Protein AF-A0A8H7YIM1-F1 (afdb_monomer)

Secondary structure (DSSP, 8-state):
-HHHHHHHHHHHHHTT-GGGGTT---EEEEEE-SSEEEEEEEEEEEETTEEEEEEEEEEEEESSSGGGTTTTHHHHHHHHIIIIIHHHHHHHHHHHHHT--TT---------------PPPP----PPPP--------------TT-TTTHHHHHHHHHHHHHHHHHHT-----------

Radius of gyration: 28.8 Å; Cα contacts (8 Å, |Δi|>4): 133; chains: 1; bounding box: 66×47×99 Å

pLDDT: mean 74.78, std 24.74, range [30.48, 98.44]

Sequence (180 aa):
MTLAVRGVFEFFKLAKREQEMHQGILGFSITHDHRTVRIYGHYPIINGDKTTYHRHPIQSFDFTALEGRDRWTSYKFVISVYDDWAPSHFERLCSVIDDFPKDINFGVSPQSEVQSEPQLQPKIYGPSPTETTSLSREIGGVNLQGSSFTSLLEEESQQAAANSRNVASEAIPRDKSGPQ

Structure (mmCIF, N/CA/C/O backbone):
data_AF-A0A8H7YIM1-F1
#
_entry.id   AF-A0A8H7YIM1-F1
#
loop_
_atom_site.group_PDB
_atom_site.id
_atom_site.type_symbol
_atom_site.label_atom_id
_atom_site.label_alt_id
_atom_site.label_comp_id
_atom_site.label_asym_id
_atom_site.label_entity_id
_atom_site.label_seq_id
_atom_site.pdbx_PDB_ins_code
_atom_site.Cartn_x
_atom_site.Cartn_y
_atom_site.Cartn_z
_atom_site.occupancy
_atom_site.B_iso_or_equiv
_atom_site.auth_seq_id
_atom_site.auth_comp_id
_atom_site.auth_asym_id
_atom_site.auth_atom_id
_atom_site.pdbx_PDB_model_num
ATOM 1 N N . MET A 1 1 ? 3.696 -7.543 1.737 1.00 88.12 1 MET A N 1
ATOM 2 C CA . MET A 1 1 ? 2.709 -6.475 2.014 1.00 88.12 1 MET A CA 1
ATOM 3 C C . MET A 1 1 ? 1.531 -6.931 2.861 1.00 88.12 1 MET A C 1
ATOM 5 O O . MET A 1 1 ? 1.146 -6.172 3.734 1.00 88.12 1 MET A O 1
ATOM 9 N N . THR A 1 2 ? 0.999 -8.149 2.697 1.00 92.44 2 THR A N 1
ATOM 10 C CA . THR A 1 2 ? -0.181 -8.627 3.449 1.00 92.44 2 THR A CA 1
ATOM 11 C C . THR A 1 2 ? -0.116 -8.432 4.968 1.00 92.44 2 THR A C 1
ATOM 13 O O . THR A 1 2 ? -1.087 -7.957 5.538 1.00 92.44 2 THR A O 1
ATOM 16 N N . LEU A 1 3 ? 1.010 -8.735 5.628 1.00 95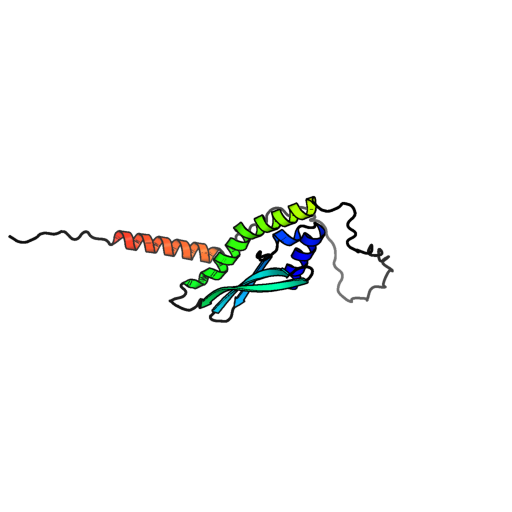.19 3 LEU A N 1
ATOM 17 C CA . LEU A 1 3 ? 1.137 -8.543 7.083 1.00 95.19 3 LEU A CA 1
ATOM 18 C C . LEU A 1 3 ? 1.047 -7.069 7.503 1.00 95.19 3 LEU A C 1
ATOM 20 O O . LEU A 1 3 ? 0.386 -6.765 8.487 1.00 95.19 3 LEU A O 1
ATOM 24 N N . ALA A 1 4 ? 1.659 -6.159 6.740 1.00 94.56 4 ALA A N 1
ATOM 25 C CA . ALA A 1 4 ? 1.602 -4.723 7.014 1.00 94.56 4 ALA A CA 1
ATOM 26 C C . ALA A 1 4 ? 0.182 -4.173 6.813 1.00 94.56 4 ALA A C 1
ATOM 28 O O . ALA A 1 4 ? -0.353 -3.506 7.691 1.00 94.56 4 ALA A O 1
ATOM 29 N N . VAL A 1 5 ? -0.461 -4.538 5.699 1.00 96.06 5 VAL A N 1
ATOM 30 C CA . VAL A 1 5 ? -1.857 -4.172 5.399 1.00 96.06 5 VAL A CA 1
ATOM 31 C C . VAL A 1 5 ? -2.801 -4.712 6.472 1.00 96.06 5 VAL A C 1
ATOM 33 O O . VAL A 1 5 ? -3.713 -4.011 6.899 1.00 96.06 5 VAL A O 1
ATOM 36 N N . ARG A 1 6 ? -2.565 -5.939 6.952 1.00 95.88 6 ARG A N 1
ATOM 37 C CA . ARG A 1 6 ? -3.298 -6.501 8.086 1.00 95.88 6 ARG A CA 1
ATOM 38 C C . ARG A 1 6 ? -3.074 -5.699 9.361 1.00 95.88 6 ARG A C 1
ATOM 40 O O . ARG A 1 6 ? -4.052 -5.384 10.017 1.00 95.88 6 ARG A O 1
ATOM 47 N N . GLY A 1 7 ? -1.834 -5.346 9.691 1.00 95.12 7 GLY A N 1
ATOM 48 C CA . GLY A 1 7 ? -1.528 -4.525 10.865 1.00 95.12 7 GLY A CA 1
ATOM 49 C C . GLY A 1 7 ? -2.290 -3.198 10.861 1.00 95.12 7 GLY A C 1
ATOM 50 O O . GLY A 1 7 ? -2.967 -2.887 11.834 1.00 95.12 7 GLY A O 1
ATOM 51 N N . VAL A 1 8 ? -2.263 -2.474 9.737 1.00 95.88 8 VAL A N 1
ATOM 52 C CA . VAL A 1 8 ? -3.025 -1.222 9.568 1.00 95.88 8 VAL A CA 1
ATOM 53 C C . VAL A 1 8 ? -4.534 -1.467 9.663 1.00 95.88 8 VAL A C 1
ATOM 55 O O . VAL A 1 8 ? -5.242 -0.721 10.326 1.00 95.88 8 VAL A O 1
ATOM 58 N N . PHE A 1 9 ? -5.051 -2.532 9.052 1.00 96.25 9 PHE A N 1
ATOM 59 C CA . PHE A 1 9 ? -6.476 -2.849 9.140 1.00 96.25 9 PHE A CA 1
ATOM 60 C C . PHE A 1 9 ? -6.934 -3.140 10.579 1.00 96.25 9 PHE A C 1
ATOM 62 O O . PHE A 1 9 ? -7.927 -2.578 11.035 1.00 96.25 9 PHE A O 1
ATOM 69 N N . GLU A 1 10 ? -6.214 -4.003 11.302 1.00 94.19 10 GLU A N 1
ATOM 70 C CA . GLU A 1 10 ? -6.547 -4.350 12.692 1.00 94.19 10 GLU A CA 1
ATOM 71 C C . GLU A 1 10 ? -6.437 -3.116 13.600 1.00 94.19 10 GLU A C 1
ATOM 73 O O . GLU A 1 10 ? -7.238 -2.945 14.512 1.00 94.19 10 GLU A O 1
ATOM 78 N N . PHE A 1 11 ? -5.507 -2.208 13.299 1.00 93.56 11 PHE A N 1
ATOM 79 C CA . PHE A 1 11 ? -5.381 -0.922 13.974 1.00 93.56 11 PHE A CA 1
ATOM 80 C C . PHE A 1 11 ? -6.636 -0.044 13.824 1.00 93.56 11 PHE A C 1
ATOM 82 O O . PHE A 1 11 ? -7.173 0.426 14.824 1.00 93.56 11 PHE A O 1
ATOM 89 N N . PHE A 1 12 ? -7.177 0.103 12.609 1.00 94.38 12 PHE A N 1
ATOM 90 C CA . PHE A 1 12 ? -8.452 0.807 12.388 1.00 94.38 12 PHE A CA 1
ATOM 91 C C . PHE A 1 12 ? -9.635 0.095 13.054 1.00 94.38 12 PHE A C 1
ATOM 93 O O . PHE A 1 12 ? -10.551 0.740 13.566 1.00 94.38 12 PHE A O 1
ATOM 100 N N . LYS A 1 13 ? -9.609 -1.240 13.084 1.00 93.00 13 LYS A N 1
ATOM 101 C CA . LYS A 1 13 ? -10.640 -2.051 13.737 1.00 93.00 13 LYS A CA 1
ATOM 102 C C . LYS A 1 13 ? -10.693 -1.829 15.252 1.00 93.00 13 LYS A C 1
ATOM 104 O O . LYS A 1 13 ? -11.782 -1.825 15.820 1.00 93.00 13 LYS A O 1
ATOM 109 N N . LEU A 1 14 ? -9.555 -1.589 15.912 1.00 91.81 14 LEU A N 1
ATOM 110 C CA . LEU A 1 14 ? -9.524 -1.238 17.341 1.00 91.81 14 LEU A CA 1
ATOM 111 C C . LEU A 1 14 ? -10.310 0.049 17.641 1.00 91.81 14 LEU A C 1
ATOM 113 O O . LEU A 1 14 ? -10.957 0.141 18.682 1.00 91.81 14 LEU A O 1
ATOM 117 N N . ALA A 1 15 ? -10.315 1.002 16.706 1.00 92.38 15 ALA A N 1
ATOM 118 C CA . ALA A 1 15 ? -11.103 2.230 16.792 1.00 92.38 15 ALA A CA 1
ATOM 119 C C . ALA A 1 15 ? -12.532 2.094 16.224 1.00 92.38 15 ALA A C 1
ATOM 121 O O . ALA A 1 15 ? -13.249 3.086 16.145 1.00 92.38 15 ALA A O 1
ATOM 122 N N . LYS A 1 16 ? -12.972 0.888 15.826 1.00 92.94 16 LYS A N 1
ATOM 123 C CA . LYS A 1 16 ? -14.262 0.632 15.146 1.00 92.94 16 LYS A CA 1
ATOM 124 C C . LYS A 1 16 ? -14.429 1.406 13.826 1.00 92.94 16 LYS A C 1
ATOM 126 O O . LYS A 1 16 ? -15.542 1.770 13.443 1.00 92.94 16 LYS A O 1
ATOM 131 N N . ARG A 1 17 ? -13.313 1.680 13.144 1.00 94.19 17 ARG A N 1
ATOM 132 C CA . ARG A 1 17 ? -13.226 2.432 11.879 1.00 94.19 17 ARG A CA 1
ATOM 133 C C . ARG A 1 17 ? -12.812 1.544 10.701 1.00 94.19 17 ARG A C 1
ATOM 135 O O . ARG A 1 17 ? -12.386 2.032 9.658 1.00 94.19 17 ARG A O 1
ATOM 142 N N . GLU A 1 18 ? -12.945 0.223 10.821 1.00 94.31 18 GLU A N 1
ATOM 143 C CA . GLU A 1 18 ? -12.497 -0.737 9.804 1.00 94.31 18 GLU A CA 1
ATOM 144 C C . GLU A 1 18 ? -13.159 -0.542 8.433 1.00 94.31 18 GLU A C 1
ATOM 146 O O . GLU A 1 18 ? -12.541 -0.836 7.410 1.00 94.31 18 GLU A O 1
ATOM 151 N N . GLN A 1 19 ? -14.383 -0.004 8.390 1.00 94.94 19 GLN A N 1
ATOM 152 C CA . GLN A 1 19 ? -15.117 0.219 7.139 1.00 94.94 19 GLN A CA 1
ATOM 153 C C . GLN A 1 19 ? -14.454 1.264 6.235 1.00 94.94 19 GLN A C 1
ATOM 155 O O . GLN A 1 19 ? -14.578 1.173 5.017 1.00 94.94 19 GLN A O 1
ATOM 160 N N . GLU A 1 20 ? -13.675 2.194 6.795 1.00 94.56 20 GLU A N 1
ATOM 161 C CA . GLU A 1 20 ? -12.894 3.165 6.014 1.00 94.56 20 GLU A CA 1
ATOM 162 C C . GLU A 1 20 ? -11.831 2.499 5.138 1.00 94.56 20 GLU A C 1
ATOM 164 O O . GLU A 1 20 ? -11.386 3.065 4.140 1.00 94.56 20 GLU A O 1
ATOM 169 N N . MET A 1 21 ? -11.410 1.293 5.520 1.00 94.31 21 MET A N 1
ATOM 170 C CA . MET A 1 21 ? -10.361 0.549 4.840 1.00 94.31 21 MET A CA 1
ATOM 171 C C . MET A 1 21 ? -10.921 -0.426 3.796 1.00 94.31 21 MET A C 1
ATOM 173 O O . MET A 1 21 ? -10.143 -0.989 3.024 1.00 94.31 21 MET A O 1
ATOM 177 N N . HIS A 1 22 ? -12.241 -0.655 3.748 1.00 95.44 22 HIS A N 1
ATOM 178 C CA . HIS A 1 22 ? -12.847 -1.617 2.825 1.00 95.44 22 HIS A CA 1
ATOM 179 C C . HIS A 1 22 ? -12.542 -1.242 1.370 1.00 95.44 22 HIS A C 1
ATOM 181 O O . HIS A 1 22 ? -12.940 -0.181 0.900 1.00 95.44 22 HIS A O 1
ATOM 187 N N . GLN A 1 23 ? -11.831 -2.121 0.655 1.00 94.75 23 GLN A N 1
ATOM 188 C CA . GLN A 1 23 ? -11.382 -1.906 -0.729 1.00 94.75 23 GLN A CA 1
ATOM 189 C C . GLN A 1 23 ? -10.456 -0.688 -0.934 1.00 94.75 23 GLN A C 1
ATOM 191 O O . GLN A 1 23 ? -10.085 -0.383 -2.067 1.00 94.75 23 GLN A O 1
ATOM 196 N N . GLY A 1 24 ? -10.016 -0.028 0.142 1.00 94.94 24 GLY A N 1
ATOM 197 C CA . GLY A 1 24 ? -9.047 1.062 0.093 1.00 94.94 24 GLY A CA 1
ATOM 198 C C . GLY A 1 24 ? -7.613 0.545 -0.023 1.00 94.94 24 GLY A C 1
ATOM 199 O O . GLY A 1 24 ? -7.229 -0.408 0.657 1.00 94.94 24 GLY A O 1
ATOM 200 N N . ILE A 1 25 ? -6.792 1.180 -0.866 1.00 96.25 25 ILE A N 1
ATOM 201 C CA . ILE A 1 25 ? -5.364 0.845 -0.959 1.00 96.25 25 ILE A CA 1
ATOM 202 C C . ILE A 1 25 ? -4.643 1.316 0.308 1.00 96.25 25 ILE A C 1
ATOM 204 O O . ILE A 1 25 ? -4.615 2.511 0.601 1.00 96.25 25 ILE A O 1
ATOM 208 N N . LEU A 1 26 ? -4.019 0.372 1.018 1.00 96.81 26 LEU A N 1
ATOM 209 C CA . LEU A 1 26 ? -3.251 0.612 2.251 1.00 96.81 26 LEU A CA 1
ATOM 210 C C . LEU A 1 26 ? -1.738 0.486 2.049 1.00 96.81 26 LEU A C 1
ATOM 212 O O . LEU A 1 26 ? -0.957 0.603 2.987 1.00 96.81 26 LEU A O 1
ATOM 216 N N . GLY A 1 27 ? -1.305 0.183 0.830 1.00 96.69 27 GLY A N 1
ATOM 217 C CA . GLY A 1 27 ? 0.107 0.126 0.506 1.00 96.69 27 GLY A CA 1
ATOM 218 C C . GLY A 1 27 ? 0.355 -0.385 -0.897 1.00 96.69 27 GLY A C 1
ATOM 219 O O . GLY A 1 27 ? -0.511 -0.988 -1.534 1.00 96.69 27 GLY A O 1
ATOM 220 N N . PHE A 1 28 ? 1.579 -0.177 -1.361 1.00 98.06 28 PHE A N 1
ATOM 221 C CA . PHE A 1 28 ? 1.999 -0.535 -2.706 1.00 98.06 28 PHE A CA 1
ATOM 222 C C . PHE A 1 28 ? 3.144 -1.544 -2.670 1.00 98.06 28 PHE A C 1
ATOM 224 O O . PHE A 1 28 ? 3.895 -1.634 -1.701 1.00 98.06 28 PHE A O 1
ATOM 231 N N . SER A 1 29 ? 3.288 -2.324 -3.736 1.00 97.31 29 SER A N 1
ATOM 232 C CA . SER A 1 29 ? 4.506 -3.097 -3.982 1.00 97.31 29 SER A CA 1
ATOM 233 C C . SER A 1 29 ? 4.914 -2.984 -5.434 1.00 97.31 29 SER A C 1
ATOM 235 O O . SER A 1 29 ? 4.060 -3.068 -6.318 1.00 97.31 29 SER A O 1
ATOM 237 N N . ILE A 1 30 ? 6.217 -2.914 -5.665 1.00 97.56 30 ILE A N 1
ATOM 238 C CA . ILE A 1 30 ? 6.803 -2.901 -6.997 1.00 97.56 30 ILE A CA 1
ATOM 239 C C . ILE A 1 30 ? 7.673 -4.146 -7.136 1.00 97.56 30 ILE A C 1
ATOM 241 O O . ILE A 1 30 ? 8.526 -4.417 -6.295 1.00 97.56 30 ILE A O 1
ATOM 245 N N . THR A 1 31 ? 7.443 -4.916 -8.191 1.00 97.06 31 THR A N 1
ATOM 246 C CA . THR A 1 31 ? 8.290 -6.052 -8.578 1.00 97.06 31 THR A CA 1
ATOM 247 C C . THR A 1 31 ? 8.898 -5.763 -9.935 1.00 97.06 31 THR A C 1
ATOM 249 O O . THR A 1 31 ? 8.203 -5.215 -10.792 1.00 97.06 31 THR A O 1
ATOM 252 N N . HIS A 1 32 ? 10.148 -6.150 -10.151 1.00 96.31 32 HIS A N 1
ATOM 253 C CA . HIS A 1 32 ? 10.833 -5.910 -11.413 1.00 96.31 32 HIS A CA 1
ATOM 254 C C . HIS A 1 32 ? 11.749 -7.077 -11.788 1.00 96.31 32 HIS A C 1
ATOM 256 O O . HIS A 1 32 ? 12.149 -7.864 -10.930 1.00 96.31 32 HIS A O 1
ATOM 262 N N . ASP A 1 33 ? 12.058 -7.171 -13.075 1.00 96.12 33 ASP A N 1
ATOM 263 C CA . ASP A 1 33 ? 13.148 -7.975 -13.623 1.00 96.12 33 ASP A CA 1
ATOM 264 C C . ASP A 1 33 ? 14.024 -7.092 -14.534 1.00 96.12 33 ASP A C 1
ATOM 266 O O . ASP A 1 33 ? 13.959 -5.865 -14.467 1.00 96.12 33 ASP A O 1
ATOM 270 N N . HIS A 1 34 ? 14.864 -7.698 -15.373 1.00 94.69 34 HIS A N 1
ATOM 271 C CA . HIS A 1 34 ? 15.770 -6.975 -16.273 1.00 94.69 34 HIS A CA 1
ATOM 272 C C . HIS A 1 34 ? 15.058 -6.157 -17.365 1.00 94.69 34 HIS A C 1
ATOM 274 O O . HIS A 1 34 ? 15.717 -5.399 -18.072 1.00 94.69 34 HIS A O 1
ATOM 280 N N . ARG A 1 35 ? 13.742 -6.324 -17.533 1.00 95.38 35 ARG A N 1
ATOM 281 C CA . ARG A 1 35 ? 12.968 -5.740 -18.629 1.00 95.38 35 ARG A CA 1
ATOM 282 C C . ARG A 1 35 ? 11.664 -5.098 -18.167 1.00 95.38 35 ARG A C 1
ATOM 284 O O . ARG A 1 35 ? 11.255 -4.072 -18.694 1.00 95.38 35 ARG A O 1
ATOM 291 N N . THR A 1 36 ? 10.986 -5.697 -17.196 1.00 97.38 36 THR A N 1
ATOM 292 C CA . THR A 1 36 ? 9.615 -5.353 -16.823 1.00 97.38 36 THR A CA 1
ATOM 293 C C . THR A 1 36 ? 9.499 -4.884 -15.384 1.00 97.38 36 THR A C 1
ATOM 295 O O . THR A 1 36 ? 10.186 -5.374 -14.490 1.00 97.38 36 THR A O 1
ATOM 298 N N . VAL A 1 37 ? 8.570 -3.959 -15.151 1.00 98.19 37 VAL A N 1
ATOM 299 C CA . VAL A 1 37 ? 8.132 -3.510 -13.828 1.00 98.19 37 VAL A CA 1
ATOM 300 C C . VAL A 1 37 ? 6.635 -3.774 -13.695 1.00 98.19 37 VAL A C 1
ATOM 302 O O . VAL A 1 37 ? 5.867 -3.532 -14.624 1.00 98.19 37 VAL A O 1
ATOM 305 N N . ARG A 1 38 ? 6.208 -4.256 -12.524 1.00 98.44 38 ARG A N 1
ATOM 306 C CA . ARG A 1 38 ? 4.798 -4.433 -12.149 1.00 98.44 38 ARG A CA 1
ATOM 307 C C . ARG A 1 38 ? 4.536 -3.753 -10.813 1.00 98.44 38 ARG A C 1
ATOM 309 O O . ARG A 1 38 ? 5.231 -4.026 -9.834 1.00 98.44 38 ARG A O 1
ATOM 316 N N . ILE A 1 39 ? 3.527 -2.895 -10.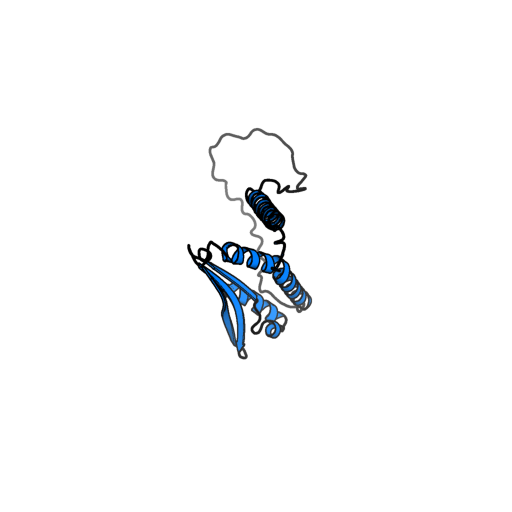782 1.00 98.44 39 ILE A N 1
ATOM 317 C CA . ILE A 1 39 ? 3.096 -2.126 -9.617 1.00 98.44 39 ILE A CA 1
ATOM 318 C C . ILE A 1 39 ? 1.756 -2.686 -9.152 1.00 98.44 39 ILE A C 1
ATOM 320 O O . ILE A 1 39 ? 0.848 -2.890 -9.959 1.00 98.44 39 ILE A O 1
ATOM 324 N N . TYR A 1 40 ? 1.624 -2.918 -7.849 1.00 98.44 40 TYR A N 1
ATOM 325 C CA . TYR A 1 40 ? 0.399 -3.415 -7.231 1.00 98.44 40 TYR A CA 1
ATOM 326 C C . TYR A 1 40 ? -0.028 -2.529 -6.067 1.00 98.44 40 TYR A C 1
ATOM 328 O O . TYR A 1 40 ? 0.817 -2.125 -5.268 1.00 98.44 40 TYR A O 1
ATOM 336 N N . GLY A 1 41 ? -1.333 -2.312 -5.932 1.00 98.06 41 GLY A N 1
ATOM 337 C CA . GLY A 1 41 ? -1.961 -1.787 -4.720 1.00 98.06 41 GLY A CA 1
ATOM 338 C C . GLY A 1 41 ? -2.499 -2.931 -3.867 1.00 98.06 41 GLY A C 1
ATOM 339 O O . GLY A 1 41 ? -3.056 -3.886 -4.406 1.00 98.06 41 GLY A O 1
ATOM 340 N N . HIS A 1 42 ? -2.326 -2.861 -2.552 1.00 98.19 42 HIS A N 1
ATOM 341 C CA . HIS A 1 42 ? -2.790 -3.874 -1.602 1.00 98.19 42 HIS A CA 1
ATOM 342 C C . HIS A 1 42 ? -3.921 -3.319 -0.748 1.00 98.19 42 HIS A C 1
ATOM 344 O O . HIS A 1 42 ? -3.825 -2.198 -0.254 1.00 98.19 42 HIS A O 1
ATOM 350 N N . TYR A 1 43 ? -4.972 -4.112 -0.565 1.00 97.62 43 TYR A N 1
ATOM 351 C CA . TYR A 1 43 ? -6.203 -3.673 0.087 1.00 97.62 43 TYR A CA 1
ATOM 352 C C . TYR A 1 43 ? -6.896 -4.834 0.817 1.00 97.62 43 TYR A C 1
ATOM 354 O O . TYR A 1 43 ? -6.759 -5.996 0.408 1.00 97.62 43 TYR A O 1
ATOM 362 N N . PRO A 1 44 ? -7.637 -4.553 1.901 1.00 97.56 44 PRO A N 1
ATOM 363 C CA . PRO A 1 44 ? -8.500 -5.529 2.544 1.00 97.56 44 PRO A CA 1
ATOM 364 C C . PRO A 1 44 ? -9.905 -5.549 1.916 1.00 97.56 44 PRO A C 1
ATOM 366 O O . PRO A 1 44 ? -10.422 -4.535 1.449 1.00 97.56 44 PRO A O 1
ATOM 369 N N . ILE A 1 45 ? -10.556 -6.711 1.952 1.00 97.62 45 ILE A N 1
ATOM 370 C CA . ILE A 1 45 ? -11.988 -6.887 1.683 1.00 97.62 45 ILE A CA 1
ATOM 371 C C . ILE A 1 45 ? -12.632 -7.454 2.945 1.00 97.62 45 ILE A C 1
ATOM 373 O O . ILE A 1 45 ? -12.224 -8.512 3.436 1.00 97.62 45 ILE A O 1
ATOM 377 N N . ILE A 1 46 ? -13.649 -6.752 3.437 1.00 97.00 46 ILE A N 1
ATOM 378 C CA . ILE A 1 46 ? -14.437 -7.111 4.621 1.00 97.00 46 ILE A CA 1
ATOM 379 C C . ILE A 1 46 ? -15.712 -7.817 4.161 1.00 97.00 46 ILE A C 1
ATOM 381 O O . ILE A 1 46 ? -16.499 -7.239 3.421 1.00 97.00 46 ILE A O 1
ATOM 385 N N . ASN A 1 47 ? -15.921 -9.052 4.608 1.00 94.31 47 ASN A N 1
ATOM 386 C CA . ASN A 1 47 ? -17.101 -9.862 4.316 1.00 94.31 47 ASN A CA 1
ATOM 387 C C . ASN A 1 47 ? -17.699 -10.346 5.644 1.00 94.31 47 ASN A C 1
ATOM 389 O O . ASN A 1 47 ? -17.344 -11.420 6.143 1.00 94.31 47 ASN A O 1
ATOM 393 N N . GLY A 1 48 ? -18.577 -9.530 6.235 1.00 90.75 48 GLY A N 1
ATOM 394 C CA . GLY A 1 48 ? -19.045 -9.732 7.609 1.00 90.75 48 GLY A CA 1
ATOM 395 C C . GLY A 1 48 ? -17.868 -9.695 8.585 1.00 90.75 48 GLY A C 1
ATOM 396 O O . GLY A 1 48 ? -17.040 -8.791 8.520 1.00 90.75 48 GLY A O 1
ATOM 397 N N . ASP A 1 49 ? -17.740 -10.722 9.424 1.00 89.81 49 ASP A N 1
ATOM 398 C CA . ASP A 1 49 ? -16.658 -10.811 10.418 1.00 89.81 49 ASP A CA 1
ATOM 399 C C . ASP A 1 49 ? -15.301 -11.224 9.824 1.00 89.81 49 ASP A C 1
ATOM 401 O O . ASP A 1 49 ? -14.261 -11.132 10.484 1.00 89.81 49 ASP A O 1
ATOM 405 N N . LYS A 1 50 ? -15.283 -11.714 8.578 1.00 94.38 50 LYS A N 1
ATOM 406 C CA . LYS A 1 50 ? -14.062 -12.185 7.917 1.00 94.38 50 LYS A CA 1
ATOM 407 C C . LYS A 1 50 ? -13.437 -11.072 7.090 1.00 94.38 50 LYS A C 1
ATOM 409 O O . LYS A 1 50 ? -14.100 -10.449 6.268 1.00 94.38 50 LYS A O 1
ATOM 414 N N . THR A 1 51 ? -12.128 -10.893 7.241 1.00 96.69 51 THR A N 1
ATOM 415 C CA . THR A 1 51 ? -11.334 -9.989 6.399 1.00 96.69 51 THR A CA 1
ATOM 416 C C . THR A 1 51 ? -10.328 -10.785 5.579 1.00 96.69 51 THR A C 1
ATOM 418 O O . THR A 1 51 ? -9.651 -11.673 6.094 1.00 96.69 51 THR A O 1
ATOM 421 N N . THR A 1 52 ? -10.239 -10.473 4.289 1.00 97.06 52 THR A N 1
ATOM 422 C CA . THR A 1 52 ? -9.264 -11.057 3.357 1.00 97.06 52 THR A CA 1
ATOM 423 C C . THR A 1 52 ? -8.410 -9.956 2.743 1.00 97.06 52 THR A C 1
ATOM 425 O O . THR A 1 52 ? -8.850 -8.815 2.662 1.00 97.06 52 THR A O 1
ATOM 428 N N . TYR A 1 53 ? -7.189 -10.280 2.323 1.00 96.81 53 TYR A N 1
ATOM 429 C CA . TYR A 1 53 ? -6.217 -9.296 1.844 1.00 96.81 53 TYR A CA 1
ATOM 430 C C . TYR A 1 53 ? -5.784 -9.638 0.431 1.00 96.81 53 TYR A C 1
ATOM 432 O O . TYR A 1 53 ? -5.332 -10.753 0.169 1.00 96.81 53 TYR A O 1
ATOM 440 N N . HIS A 1 54 ? -5.898 -8.662 -0.461 1.00 96.88 54 HIS A N 1
ATOM 441 C CA . HIS A 1 54 ? -5.704 -8.847 -1.891 1.00 96.88 54 HIS A CA 1
ATOM 442 C C . HIS A 1 54 ? -4.728 -7.815 -2.440 1.00 96.88 54 HIS A C 1
ATOM 444 O O . HIS A 1 54 ? -4.409 -6.815 -1.792 1.00 96.88 54 HIS A O 1
ATOM 450 N N . ARG A 1 55 ? -4.263 -8.062 -3.666 1.00 96.75 55 ARG A N 1
ATOM 451 C CA . ARG A 1 55 ? -3.521 -7.082 -4.458 1.00 96.75 55 ARG A CA 1
ATOM 452 C C . ARG A 1 55 ? -4.203 -6.868 -5.801 1.00 96.75 55 ARG A C 1
ATOM 454 O O . ARG A 1 55 ? -4.676 -7.827 -6.406 1.00 96.75 55 ARG A O 1
ATOM 461 N N . HIS A 1 56 ? -4.195 -5.636 -6.285 1.00 96.25 56 HIS A N 1
ATOM 462 C CA . HIS A 1 56 ? -4.659 -5.265 -7.616 1.00 96.25 56 HIS A CA 1
ATOM 463 C C . HIS A 1 56 ? -3.464 -4.803 -8.461 1.00 96.25 56 HIS A C 1
ATOM 465 O O . HIS A 1 56 ? -2.710 -3.945 -7.991 1.00 96.25 56 HIS A O 1
ATOM 471 N N . PRO A 1 57 ? -3.240 -5.360 -9.667 1.00 97.50 57 PRO A N 1
ATOM 472 C CA . PRO A 1 57 ? -2.243 -4.833 -10.594 1.00 97.50 57 PRO A CA 1
ATOM 473 C C . PRO A 1 57 ? -2.651 -3.427 -11.040 1.00 97.50 57 PRO A C 1
ATOM 475 O O . PRO A 1 57 ? -3.682 -3.269 -11.680 1.00 97.50 57 PRO A O 1
ATOM 478 N N . ILE A 1 58 ? -1.848 -2.421 -10.699 1.00 97.19 58 ILE A N 1
ATOM 479 C CA . ILE A 1 58 ? -2.074 -1.028 -11.109 1.00 97.19 58 ILE A CA 1
ATOM 480 C C . ILE A 1 58 ? -1.490 -0.806 -12.502 1.00 97.19 58 ILE A C 1
ATOM 482 O O . ILE A 1 58 ? -2.146 -0.246 -13.369 1.00 97.19 58 ILE A O 1
ATOM 486 N N . GLN A 1 59 ? -0.250 -1.255 -12.713 1.00 97.00 59 GLN A N 1
ATOM 487 C CA . GLN A 1 59 ? 0.449 -1.084 -13.982 1.00 97.00 59 GLN A CA 1
ATOM 488 C C . GLN A 1 59 ? 1.487 -2.193 -14.179 1.00 97.00 59 GLN A C 1
ATOM 490 O O . GLN A 1 59 ? 2.135 -2.632 -13.227 1.00 97.00 59 GLN A O 1
ATOM 495 N N . SER A 1 60 ? 1.678 -2.615 -15.427 1.00 97.56 60 SER A N 1
ATOM 496 C CA . SER A 1 60 ? 2.767 -3.493 -15.856 1.00 97.56 60 SER A CA 1
ATO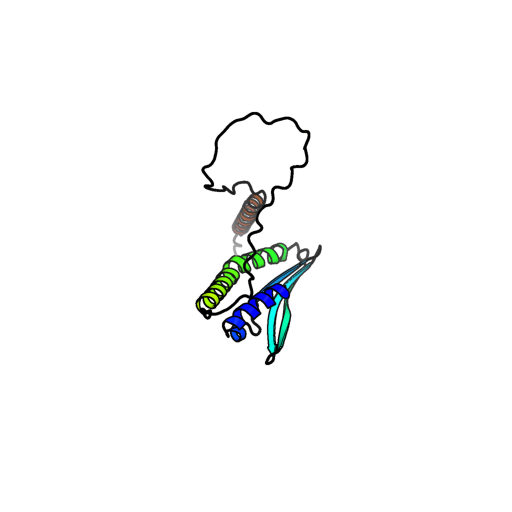M 497 C C . SER A 1 60 ? 3.351 -2.950 -17.153 1.00 97.56 60 SER A C 1
ATOM 499 O O . SER A 1 60 ? 2.599 -2.717 -18.095 1.00 97.56 60 SER A O 1
ATOM 501 N N . PHE A 1 61 ? 4.666 -2.754 -17.220 1.00 96.75 61 PHE A N 1
ATOM 502 C CA . PHE A 1 61 ? 5.321 -2.176 -18.396 1.00 96.75 61 PHE A CA 1
ATOM 503 C C . PHE A 1 61 ? 6.747 -2.693 -18.582 1.00 96.75 61 PHE A C 1
ATOM 505 O O . PHE A 1 61 ? 7.369 -3.190 -17.643 1.00 96.75 61 PHE A O 1
ATOM 512 N N . ASP A 1 62 ? 7.240 -2.581 -19.812 1.00 96.88 62 ASP A N 1
ATOM 513 C CA . ASP A 1 62 ? 8.614 -2.874 -20.208 1.00 96.88 62 ASP A CA 1
ATOM 514 C C . ASP A 1 62 ? 9.396 -1.562 -20.284 1.00 96.88 62 ASP A C 1
ATOM 516 O O . ASP A 1 62 ? 9.128 -0.728 -21.145 1.00 96.88 62 ASP A O 1
ATOM 520 N N . PHE A 1 63 ? 10.350 -1.372 -19.378 1.00 95.06 63 PHE A N 1
ATOM 521 C CA . PHE A 1 63 ? 11.101 -0.120 -19.284 1.00 95.06 63 PHE A CA 1
ATOM 522 C C . PHE A 1 63 ? 12.259 -0.032 -20.290 1.00 95.06 63 PHE A C 1
ATOM 524 O O . PHE A 1 63 ? 12.897 1.014 -20.388 1.00 95.06 63 PHE A O 1
ATOM 531 N N . THR A 1 64 ? 12.535 -1.113 -21.026 1.00 95.06 64 THR A N 1
ATOM 532 C CA . THR A 1 64 ? 13.551 -1.174 -22.090 1.00 95.06 64 THR A CA 1
ATOM 533 C C . THR A 1 64 ? 12.946 -0.968 -23.481 1.00 95.06 64 THR A C 1
ATOM 535 O O . THR A 1 64 ? 13.664 -0.656 -24.428 1.00 95.06 64 THR A O 1
ATOM 538 N N . ALA A 1 65 ? 11.624 -1.113 -23.617 1.00 94.88 65 ALA A N 1
ATOM 539 C CA . ALA A 1 65 ? 10.920 -0.900 -24.874 1.00 94.88 65 ALA A CA 1
ATOM 540 C C . ALA A 1 65 ? 10.901 0.578 -25.294 1.00 94.88 65 ALA A C 1
ATOM 542 O O . ALA A 1 65 ? 10.991 1.488 -24.469 1.00 94.88 65 ALA A O 1
ATOM 543 N N . LEU A 1 66 ? 10.703 0.803 -26.600 1.00 93.44 66 LEU A N 1
ATOM 544 C CA . LEU A 1 66 ? 10.477 2.127 -27.195 1.00 93.44 66 LEU A CA 1
ATOM 545 C C . LEU A 1 66 ? 11.559 3.150 -26.805 1.00 93.44 66 LEU A C 1
ATOM 547 O O . LEU A 1 66 ? 11.227 4.272 -26.423 1.00 93.44 66 LEU A O 1
ATOM 551 N N . GLU A 1 67 ? 12.831 2.739 -26.865 1.00 92.25 67 GLU A N 1
ATOM 552 C CA . GLU A 1 67 ? 13.993 3.558 -26.482 1.00 92.25 67 GLU A CA 1
ATOM 553 C C . GLU A 1 67 ? 13.927 4.076 -25.032 1.00 92.25 67 GLU A C 1
ATOM 555 O O . GLU A 1 67 ? 14.335 5.194 -24.722 1.00 92.25 67 GLU A O 1
ATOM 560 N N . GLY A 1 68 ? 13.375 3.272 -24.118 1.00 91.50 68 GLY A N 1
ATOM 561 C CA . GLY A 1 68 ? 13.317 3.609 -22.696 1.00 91.50 68 GLY A CA 1
ATOM 562 C C . GLY A 1 68 ? 12.258 4.651 -22.336 1.00 91.50 68 GLY A C 1
ATOM 563 O O . GLY A 1 68 ? 12.384 5.319 -21.308 1.00 91.50 68 GLY A O 1
ATOM 564 N N . ARG A 1 69 ? 11.194 4.786 -23.140 1.00 93.88 69 ARG A N 1
ATOM 565 C CA . ARG A 1 69 ? 10.086 5.732 -22.900 1.00 93.88 69 ARG A CA 1
ATOM 566 C C . ARG A 1 69 ? 9.560 5.703 -21.458 1.00 93.88 69 ARG A C 1
ATOM 568 O O . ARG A 1 69 ? 9.335 6.757 -20.868 1.00 93.88 69 ARG A O 1
ATOM 575 N N . ASP A 1 70 ? 9.399 4.507 -20.893 1.00 94.56 70 ASP A N 1
ATOM 576 C CA . ASP A 1 70 ? 8.833 4.300 -19.553 1.00 94.56 70 ASP A CA 1
ATOM 577 C C . ASP A 1 70 ? 9.898 4.107 -18.457 1.00 94.56 70 ASP A C 1
ATOM 579 O O . ASP A 1 70 ? 9.571 3.753 -17.322 1.00 94.56 70 ASP A O 1
ATOM 583 N N . ARG A 1 71 ? 11.179 4.371 -18.759 1.00 94.06 71 ARG A N 1
ATOM 584 C CA . ARG A 1 71 ? 12.315 4.162 -17.840 1.00 94.06 71 ARG A CA 1
ATOM 585 C C . ARG A 1 71 ? 12.119 4.822 -16.476 1.00 94.06 71 ARG A C 1
ATOM 587 O O . ARG A 1 71 ? 12.471 4.242 -15.454 1.00 94.06 71 ARG A O 1
ATOM 594 N N . TRP A 1 72 ? 11.528 6.015 -16.453 1.00 95.38 72 TRP A N 1
ATOM 595 C CA . TRP A 1 72 ? 11.343 6.813 -15.236 1.00 95.38 72 TRP A CA 1
ATOM 596 C C . TRP A 1 72 ? 9.967 6.652 -14.577 1.00 95.38 72 TRP A C 1
ATOM 598 O O . TRP A 1 72 ? 9.665 7.343 -13.604 1.00 95.38 72 TRP A O 1
ATOM 608 N N . THR A 1 73 ? 9.106 5.774 -15.093 1.00 96.31 73 THR A N 1
ATOM 609 C CA . THR A 1 73 ? 7.717 5.654 -14.625 1.00 96.31 73 THR A CA 1
ATOM 610 C C . THR A 1 73 ? 7.629 5.113 -13.198 1.00 96.31 73 THR A C 1
ATOM 612 O O . THR A 1 73 ? 6.883 5.656 -12.387 1.00 96.31 73 THR A O 1
ATOM 615 N N . SER A 1 74 ? 8.422 4.095 -12.846 1.00 96.38 74 SER A N 1
ATOM 616 C CA . SER A 1 74 ? 8.443 3.542 -11.482 1.00 96.38 74 SER A CA 1
ATOM 617 C C . SER A 1 74 ? 8.986 4.541 -10.461 1.00 96.38 74 SER A C 1
ATOM 619 O O . SER A 1 74 ? 8.429 4.662 -9.374 1.00 96.38 74 SER A O 1
ATOM 621 N N . TYR A 1 75 ? 10.030 5.285 -10.832 1.00 96.50 75 TYR A N 1
ATOM 622 C CA . TYR A 1 75 ? 10.593 6.354 -10.012 1.00 96.50 75 TYR A CA 1
ATOM 623 C C . TYR A 1 75 ? 9.546 7.435 -9.729 1.00 96.50 75 TYR A C 1
ATOM 625 O O . TYR A 1 75 ? 9.246 7.699 -8.568 1.00 96.50 75 TYR A O 1
ATOM 633 N N . LYS A 1 76 ? 8.920 7.987 -10.778 1.00 97.62 76 LYS A N 1
ATOM 634 C CA . LYS A 1 76 ? 7.868 9.005 -10.638 1.00 97.62 76 LYS A CA 1
ATOM 635 C C . LYS A 1 76 ? 6.705 8.515 -9.778 1.00 97.62 76 LYS A C 1
ATOM 637 O O . LYS A 1 76 ? 6.243 9.253 -8.921 1.00 97.62 76 LYS A O 1
ATOM 642 N N . PHE A 1 77 ? 6.286 7.260 -9.951 1.00 97.75 77 PHE A N 1
ATOM 643 C CA . PHE A 1 77 ? 5.255 6.659 -9.108 1.00 97.75 77 PHE A CA 1
ATOM 644 C C . PHE A 1 77 ? 5.649 6.642 -7.623 1.00 97.75 77 PHE A C 1
ATOM 646 O O . PHE A 1 77 ? 4.847 7.035 -6.784 1.00 97.75 77 PHE A O 1
ATOM 653 N N . VAL A 1 78 ? 6.872 6.209 -7.288 1.00 98.19 78 VAL A N 1
ATOM 654 C CA . VAL A 1 78 ? 7.345 6.184 -5.892 1.00 98.19 78 VAL A CA 1
ATOM 655 C C . VAL A 1 78 ? 7.387 7.590 -5.303 1.00 98.19 78 VAL A C 1
ATOM 657 O O . VAL A 1 78 ? 6.923 7.775 -4.184 1.00 98.19 78 VAL A O 1
ATOM 660 N N . ILE A 1 79 ? 7.887 8.572 -6.056 1.00 98.25 79 ILE A N 1
ATOM 661 C CA . ILE A 1 79 ? 7.904 9.969 -5.612 1.00 98.25 79 ILE A CA 1
ATOM 662 C C . ILE A 1 79 ? 6.480 10.460 -5.325 1.00 98.25 79 ILE A C 1
ATOM 664 O O . ILE A 1 79 ? 6.220 10.890 -4.209 1.00 98.25 79 ILE A O 1
ATOM 668 N N . SER A 1 80 ? 5.517 10.255 -6.230 1.00 97.88 80 SER A N 1
ATOM 669 C CA . SER A 1 80 ? 4.110 10.610 -5.976 1.00 97.88 80 SER A CA 1
ATOM 670 C C . SER A 1 80 ? 3.498 9.881 -4.773 1.00 97.88 80 SER A C 1
ATOM 672 O O . SER A 1 80 ? 2.669 10.442 -4.060 1.00 97.88 80 SER A O 1
ATOM 674 N N . VAL A 1 81 ? 3.897 8.633 -4.500 1.00 98.06 81 VAL A N 1
ATOM 675 C CA . VAL A 1 81 ? 3.453 7.929 -3.285 1.00 98.06 81 VAL A CA 1
ATOM 676 C C . VAL A 1 81 ? 3.930 8.655 -2.028 1.00 98.06 81 VAL A C 1
ATOM 678 O O . VAL A 1 81 ? 3.162 8.746 -1.076 1.00 98.06 81 VAL A O 1
ATOM 681 N N . TYR A 1 82 ? 5.161 9.163 -2.003 1.00 97.94 82 TYR A N 1
ATOM 682 C CA . TYR A 1 82 ? 5.696 9.872 -0.838 1.00 97.94 82 TYR A CA 1
ATOM 683 C C . TYR A 1 82 ? 5.246 11.329 -0.743 1.00 97.94 82 TYR A C 1
ATOM 685 O O . TYR A 1 82 ? 5.043 11.804 0.370 1.00 97.94 82 TYR A O 1
ATOM 693 N N . ASP A 1 83 ? 5.064 12.005 -1.873 1.00 98.00 83 ASP A N 1
ATOM 694 C CA . ASP A 1 83 ? 4.667 13.412 -1.902 1.00 98.00 83 ASP A CA 1
ATOM 695 C C . ASP A 1 83 ? 3.170 13.585 -1.604 1.00 98.00 83 ASP A C 1
ATOM 697 O O . ASP A 1 83 ? 2.798 14.492 -0.863 1.00 98.00 83 ASP A O 1
ATOM 701 N N . ASP A 1 84 ? 2.317 12.682 -2.108 1.00 96.62 84 ASP A N 1
ATOM 702 C CA . ASP A 1 84 ? 0.858 12.833 -2.016 1.00 96.62 84 ASP A CA 1
ATOM 703 C C . ASP A 1 84 ? 0.196 11.790 -1.100 1.00 96.62 84 ASP A C 1
ATOM 705 O O . ASP A 1 84 ? -0.558 12.120 -0.181 1.00 96.62 84 ASP A O 1
ATOM 709 N N . TRP A 1 85 ? 0.440 10.497 -1.346 1.00 97.62 85 TRP A N 1
ATOM 710 C CA . TRP A 1 85 ? -0.324 9.433 -0.680 1.00 97.62 85 TRP A CA 1
ATOM 711 C C . TRP A 1 85 ? 0.108 9.208 0.773 1.00 97.62 85 TRP A C 1
ATOM 713 O O . TRP A 1 85 ? -0.742 9.071 1.654 1.00 97.62 85 TRP A O 1
ATOM 723 N N . ALA A 1 86 ? 1.414 9.158 1.038 1.00 97.62 86 ALA A N 1
ATOM 724 C CA . ALA A 1 86 ? 1.958 8.832 2.351 1.00 97.62 86 ALA A CA 1
ATOM 725 C C . ALA A 1 86 ? 1.604 9.876 3.425 1.00 97.62 86 ALA A C 1
ATOM 727 O O . ALA A 1 86 ? 1.201 9.446 4.508 1.00 97.62 86 ALA A O 1
ATOM 728 N N . PRO A 1 87 ? 1.658 11.200 3.164 1.00 98.25 87 PRO A N 1
ATOM 729 C CA . PRO A 1 87 ? 1.237 12.206 4.137 1.00 98.25 87 PRO A CA 1
ATOM 730 C C . PRO A 1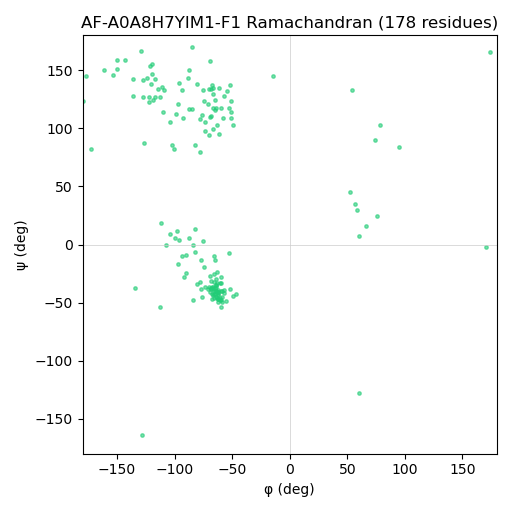 87 ? -0.247 12.074 4.486 1.00 98.25 87 PRO A C 1
ATOM 732 O O . PRO A 1 87 ? -0.595 11.988 5.661 1.00 98.25 87 PRO A O 1
ATOM 735 N N . SER A 1 88 ? -1.119 11.926 3.480 1.00 96.81 88 SER A N 1
ATOM 736 C CA . SER A 1 88 ? -2.553 11.717 3.718 1.00 96.81 88 SER A CA 1
ATOM 737 C C . SER A 1 88 ? -2.826 10.418 4.486 1.00 96.81 88 SER A C 1
ATOM 739 O O . SER A 1 88 ? -3.685 10.372 5.368 1.00 96.81 88 SER A O 1
ATOM 741 N N . HIS A 1 89 ? -2.091 9.344 4.186 1.00 96.12 89 HIS A N 1
ATOM 742 C CA . HIS A 1 89 ? -2.225 8.087 4.917 1.00 96.12 89 HIS A CA 1
ATOM 743 C C . HIS A 1 89 ? -1.747 8.215 6.372 1.00 96.12 89 HIS A C 1
ATOM 745 O O . HIS A 1 89 ? -2.386 7.672 7.272 1.00 96.12 89 HIS A O 1
ATOM 751 N N . PHE A 1 90 ? -0.674 8.971 6.614 1.00 97.00 90 PHE A N 1
ATOM 752 C CA . PHE A 1 90 ? -0.172 9.270 7.953 1.00 97.00 90 PHE A CA 1
ATOM 753 C C . PHE A 1 90 ? -1.178 10.081 8.780 1.00 97.00 90 PHE A C 1
ATOM 755 O O . PHE A 1 90 ? -1.468 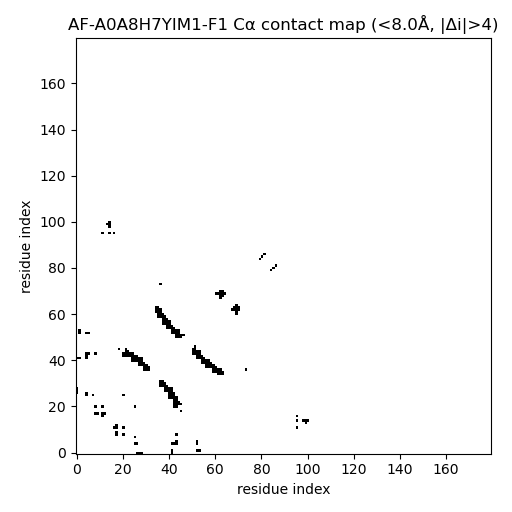9.704 9.912 1.00 97.00 90 PHE A O 1
ATOM 762 N N . GLU A 1 91 ? -1.793 11.116 8.205 1.00 97.19 91 GLU A N 1
ATOM 763 C CA . GLU A 1 91 ? -2.846 11.891 8.876 1.00 97.19 91 GLU A CA 1
ATOM 764 C C . GLU A 1 91 ? -4.039 11.017 9.283 1.00 97.19 91 GLU A C 1
ATOM 766 O O . GLU A 1 91 ? -4.560 11.144 10.392 1.00 97.19 91 GLU A O 1
ATOM 771 N N . ARG A 1 92 ? -4.444 10.071 8.423 1.00 95.44 92 ARG A N 1
ATOM 772 C CA . ARG A 1 92 ? -5.498 9.102 8.767 1.00 95.44 92 ARG A CA 1
ATOM 773 C C . ARG A 1 92 ? -5.098 8.220 9.944 1.00 95.44 92 ARG A C 1
ATOM 775 O O . ARG A 1 92 ? -5.932 7.962 10.806 1.00 95.44 92 ARG A O 1
ATOM 782 N N . LEU A 1 93 ? -3.843 7.766 9.993 1.00 95.81 93 LEU A N 1
ATOM 783 C CA . LEU A 1 93 ? -3.333 6.982 11.119 1.00 95.81 93 LEU A CA 1
ATOM 784 C C . LEU A 1 93 ? -3.352 7.798 12.414 1.00 95.81 93 LEU A C 1
ATOM 786 O O . LEU A 1 93 ? -3.843 7.295 13.419 1.00 95.81 93 LEU A O 1
ATOM 790 N N . CYS A 1 94 ? -2.889 9.051 12.387 1.00 96.56 94 CYS A N 1
ATOM 791 C CA . CYS A 1 94 ? -2.960 9.953 13.540 1.00 96.56 94 CYS A CA 1
ATOM 792 C C . CYS A 1 94 ? -4.402 10.164 14.011 1.00 96.56 94 CYS A C 1
ATOM 794 O O . CYS A 1 94 ? -4.681 10.003 15.193 1.00 96.56 94 CYS A O 1
ATOM 796 N N . SER A 1 95 ? -5.333 10.406 13.085 1.00 96.12 95 SER A N 1
ATOM 797 C CA . SER A 1 95 ? -6.753 10.547 13.416 1.00 96.12 95 SER A CA 1
ATOM 798 C C . SER A 1 95 ? -7.318 9.314 14.131 1.00 96.12 95 SER A C 1
ATOM 800 O O . SER A 1 95 ? -8.098 9.459 15.063 1.00 96.12 95 SER A O 1
ATOM 802 N N . VAL A 1 96 ? -6.920 8.100 13.736 1.00 94.75 96 VAL A N 1
ATOM 803 C CA . VAL A 1 96 ? -7.336 6.873 14.438 1.00 94.75 96 VAL A CA 1
ATOM 804 C C . VAL A 1 96 ? -6.737 6.783 15.842 1.00 94.75 96 VAL A C 1
ATOM 806 O O . VAL A 1 96 ? -7.417 6.310 16.750 1.00 94.75 96 VAL A O 1
ATOM 809 N N . ILE A 1 97 ? -5.490 7.236 16.034 1.00 93.50 97 ILE A N 1
ATOM 810 C CA . ILE A 1 97 ? -4.852 7.284 17.362 1.00 93.50 97 ILE A CA 1
ATOM 811 C C . ILE A 1 97 ? -5.646 8.186 18.300 1.00 93.50 97 ILE A C 1
ATOM 813 O O . ILE A 1 97 ? -5.904 7.801 19.440 1.00 93.50 97 ILE A O 1
ATOM 817 N N . ASP A 1 98 ? -6.031 9.366 17.819 1.00 91.94 98 ASP A N 1
ATOM 818 C CA . ASP A 1 98 ? -6.759 10.356 18.614 1.00 91.94 98 ASP A CA 1
ATOM 819 C C . ASP A 1 98 ? -8.144 9.846 19.049 1.00 91.94 98 ASP A C 1
ATOM 821 O O . ASP A 1 98 ? -8.625 10.188 20.132 1.00 91.94 98 ASP A O 1
ATOM 825 N N . ASP A 1 99 ? -8.749 8.969 18.245 1.00 89.56 99 ASP A N 1
ATOM 826 C CA . ASP A 1 99 ? -10.043 8.342 18.519 1.00 89.56 99 ASP A CA 1
ATOM 827 C C . ASP A 1 99 ? -9.950 7.102 19.430 1.00 89.56 99 ASP A C 1
ATOM 829 O O . ASP A 1 99 ? -10.977 6.479 19.734 1.00 89.56 99 ASP A O 1
ATOM 833 N N . PHE A 1 100 ? -8.753 6.696 19.875 1.00 87.19 100 PHE A N 1
ATOM 834 C CA . PHE A 1 100 ? -8.630 5.461 20.641 1.00 87.19 100 PHE A CA 1
ATOM 835 C C . PHE A 1 100 ? -9.307 5.530 22.020 1.00 87.19 100 PHE A C 1
ATOM 837 O O . PHE A 1 100 ? -9.086 6.465 22.797 1.00 87.19 100 PHE A O 1
ATOM 844 N N . PRO A 1 101 ? -10.068 4.483 22.394 1.00 80.50 101 PRO A N 1
ATOM 845 C CA . PRO A 1 101 ? -10.493 4.284 23.769 1.00 80.50 101 PRO A CA 1
ATOM 846 C C . PRO A 1 101 ? -9.294 4.280 24.728 1.00 80.50 101 PRO A C 1
ATOM 848 O O . PRO A 1 101 ? -8.296 3.590 24.511 1.00 80.50 101 PRO A O 1
ATOM 851 N N . LYS A 1 102 ? -9.407 5.040 25.822 1.00 79.56 102 LYS A N 1
ATOM 852 C CA . LYS A 1 102 ? -8.338 5.222 26.825 1.00 79.56 102 LYS A CA 1
ATOM 853 C C . LYS A 1 102 ? -7.976 3.937 27.581 1.00 79.56 102 LYS A C 1
ATOM 855 O O . LYS A 1 102 ? -6.972 3.901 28.281 1.00 79.56 102 LYS A O 1
ATOM 860 N N . ASP A 1 103 ? -8.810 2.914 27.467 1.00 80.25 103 ASP A N 1
ATOM 861 C CA . ASP A 1 103 ? -8.741 1.629 28.153 1.00 80.25 103 ASP A CA 1
ATOM 862 C C . ASP A 1 103 ? -8.244 0.474 27.260 1.00 80.25 103 ASP A C 1
ATOM 864 O O . ASP A 1 103 ? -8.269 -0.682 27.685 1.00 80.25 103 ASP A O 1
ATOM 868 N N . ILE A 1 104 ? -7.748 0.749 26.043 1.00 77.50 104 ILE A N 1
ATOM 869 C CA . ILE A 1 104 ? -7.158 -0.293 25.189 1.00 77.50 104 ILE A CA 1
ATOM 870 C C . ILE A 1 104 ? -5.899 -0.877 25.842 1.00 77.50 104 ILE A C 1
ATOM 872 O O . ILE A 1 104 ? -4.880 -0.211 26.015 1.00 77.50 104 ILE A O 1
ATOM 876 N N . ASN A 1 105 ? -5.951 -2.176 26.139 1.00 76.62 105 ASN A N 1
ATOM 877 C CA . ASN A 1 105 ? -4.796 -2.958 26.556 1.00 76.62 105 ASN A CA 1
ATOM 878 C C . ASN A 1 105 ? -4.143 -3.618 25.332 1.00 76.62 105 ASN A C 1
ATOM 880 O O . ASN A 1 105 ? -4.677 -4.576 24.775 1.00 76.62 105 ASN A O 1
ATOM 884 N N . PHE A 1 106 ? -2.960 -3.140 24.943 1.00 76.62 106 PHE A N 1
ATOM 885 C CA . PHE A 1 106 ? -2.186 -3.691 23.823 1.00 76.62 106 PHE A CA 1
ATOM 886 C C . PHE A 1 106 ? -1.481 -5.023 24.143 1.00 76.62 106 PHE A C 1
ATOM 888 O O . PHE A 1 106 ? -0.749 -5.546 23.306 1.00 76.62 106 PHE A O 1
ATOM 895 N N . GLY A 1 107 ? -1.666 -5.579 25.348 1.00 67.69 107 GLY A N 1
ATOM 896 C CA . GLY A 1 107 ? -1.063 -6.851 25.753 1.00 67.69 107 GLY A CA 1
ATOM 897 C C . GLY A 1 107 ? 0.461 -6.798 25.857 1.00 67.69 107 GLY A C 1
ATOM 898 O O . GLY A 1 107 ? 1.113 -7.841 25.886 1.00 67.69 107 GLY A O 1
ATOM 899 N N . VAL A 1 108 ? 1.040 -5.594 25.906 1.00 66.50 108 VAL A N 1
ATOM 900 C CA . VAL A 1 108 ? 2.475 -5.406 26.112 1.00 66.50 108 VAL A CA 1
ATOM 901 C C . VAL A 1 108 ? 2.757 -5.716 27.575 1.00 66.50 108 VAL A C 1
ATOM 903 O O . VAL A 1 108 ? 2.524 -4.891 28.457 1.00 66.50 108 VAL A O 1
ATOM 906 N N . SER A 1 109 ? 3.216 -6.938 27.839 1.00 66.25 109 SER A N 1
ATOM 907 C CA . SER A 1 109 ? 3.752 -7.288 29.150 1.00 66.25 109 SER A CA 1
ATOM 908 C C . SER A 1 109 ? 4.892 -6.309 29.448 1.00 66.25 109 SER A C 1
ATOM 910 O O . SER A 1 109 ? 5.761 -6.161 28.582 1.00 66.25 109 SER A O 1
ATOM 912 N N . PRO A 1 110 ? 4.916 -5.625 30.610 1.00 61.53 110 PRO A N 1
ATOM 913 C CA . PRO A 1 110 ? 6.053 -4.801 30.985 1.00 61.53 110 PRO A CA 1
ATOM 914 C C . PRO A 1 110 ? 7.289 -5.680 30.870 1.00 61.53 110 PRO A C 1
ATOM 916 O O . PRO A 1 110 ? 7.357 -6.735 31.506 1.00 61.53 110 PRO A O 1
ATOM 919 N N . GLN A 1 111 ? 8.208 -5.305 29.984 1.00 54.03 111 GLN A N 1
ATOM 920 C CA . GLN A 1 111 ? 9.477 -5.993 29.851 1.00 54.03 111 GLN A CA 1
ATOM 921 C C . GLN A 1 111 ? 10.122 -5.913 31.230 1.00 54.03 111 GLN A C 1
ATOM 923 O O . GLN A 1 111 ? 10.466 -4.825 31.685 1.00 54.03 111 GLN A O 1
ATOM 928 N N . SER A 1 112 ? 10.177 -7.046 31.932 1.00 57.12 112 SER A N 1
ATOM 929 C CA . SER A 1 112 ? 10.890 -7.160 33.194 1.00 57.12 112 SER A CA 1
ATOM 930 C C . SER A 1 112 ? 12.282 -6.611 32.943 1.00 57.12 112 SER A C 1
ATOM 932 O O . SER A 1 112 ? 13.005 -7.155 32.106 1.00 57.12 112 SER A O 1
ATOM 934 N N . GLU A 1 113 ? 12.589 -5.493 33.592 1.00 48.78 113 GLU A N 1
ATOM 935 C CA . GLU A 1 113 ? 13.899 -4.869 33.608 1.00 48.78 113 GLU A CA 1
ATOM 936 C C . GLU A 1 113 ? 14.893 -5.981 33.942 1.00 48.78 113 GLU A C 1
ATOM 938 O O . GLU A 1 113 ? 14.918 -6.500 35.060 1.00 48.78 113 GLU A O 1
ATOM 943 N N . VAL A 1 114 ? 15.607 -6.469 32.923 1.00 44.25 114 VAL A N 1
ATOM 944 C CA . VAL A 1 114 ? 16.630 -7.487 33.115 1.00 44.25 114 VAL A CA 1
ATOM 945 C C . VAL A 1 114 ? 17.695 -6.782 33.930 1.00 44.25 114 VAL A C 1
ATOM 947 O O . VAL A 1 114 ? 18.468 -5.991 33.394 1.00 44.25 114 VAL A O 1
ATOM 950 N N . GLN A 1 115 ? 17.684 -7.028 35.239 1.00 43.81 115 GLN A N 1
ATOM 951 C CA . GLN A 1 115 ? 18.803 -6.720 36.108 1.00 43.81 115 GLN A CA 1
ATOM 952 C C . GLN A 1 115 ? 20.032 -7.334 35.445 1.00 43.81 115 GLN A C 1
ATOM 954 O O . GLN A 1 115 ? 20.157 -8.552 35.324 1.00 43.81 115 GLN A O 1
ATOM 959 N N . SER A 1 116 ? 20.891 -6.466 34.927 1.00 46.91 116 SER A N 1
ATOM 960 C CA . SER A 1 116 ? 22.175 -6.820 34.355 1.00 46.91 116 SER A CA 1
ATOM 961 C C . SER A 1 116 ? 23.027 -7.464 35.445 1.00 46.91 116 SER A C 1
ATOM 963 O O . SER A 1 116 ? 23.661 -6.779 36.246 1.00 46.91 116 SER A O 1
ATOM 965 N N . GLU A 1 117 ? 23.006 -8.790 35.491 1.00 42.75 117 GLU A N 1
ATOM 966 C CA . GLU A 1 117 ? 23.959 -9.602 36.232 1.00 42.75 117 GLU A CA 1
ATOM 967 C C . GLU A 1 117 ? 25.342 -9.428 35.572 1.00 42.75 117 GLU A C 1
ATOM 969 O O . GLU A 1 117 ? 25.442 -9.517 34.341 1.00 42.75 117 GLU A O 1
ATOM 974 N N . PRO A 1 118 ? 26.415 -9.121 36.325 1.00 39.78 118 PRO A N 1
ATOM 975 C CA . PRO A 1 118 ? 27.721 -8.841 35.743 1.00 39.78 118 PRO A CA 1
ATOM 976 C C . PRO A 1 118 ? 28.329 -10.121 35.158 1.00 39.78 118 PRO A C 1
ATOM 978 O O . PRO A 1 118 ? 28.993 -10.898 35.841 1.00 39.78 118 PRO A O 1
ATOM 981 N N . GLN A 1 119 ? 28.117 -10.333 33.861 1.00 45.88 119 GLN A N 1
ATOM 982 C CA . GLN A 1 119 ? 28.822 -11.347 33.085 1.00 45.88 119 GLN A CA 1
ATOM 983 C C . GLN A 1 119 ? 30.304 -10.952 33.000 1.00 45.88 119 GLN A C 1
ATOM 985 O O . GLN A 1 119 ? 30.660 -9.897 32.468 1.00 45.88 119 GLN A O 1
ATOM 990 N N . LEU A 1 120 ? 31.169 -11.798 33.564 1.00 42.66 120 LEU A N 1
ATOM 991 C CA . LEU A 1 120 ? 32.625 -11.692 33.481 1.00 42.66 120 LEU A CA 1
ATOM 992 C C . LEU A 1 120 ? 33.059 -11.539 32.015 1.00 42.66 120 LEU A C 1
ATOM 994 O O . LEU A 1 120 ? 32.743 -12.372 31.167 1.00 42.66 120 LEU A O 1
ATOM 998 N N . GLN A 1 121 ? 33.786 -10.461 31.723 1.00 40.38 121 GLN A N 1
ATOM 999 C CA . GLN A 1 121 ? 34.239 -10.136 30.373 1.00 40.38 121 GLN A CA 1
ATOM 1000 C C . GLN A 1 121 ? 35.161 -11.229 29.797 1.00 40.38 121 GLN A C 1
ATOM 1002 O O . GLN A 1 121 ? 36.119 -11.636 30.465 1.00 40.38 121 GLN A O 1
ATOM 1007 N N . PRO A 1 122 ? 34.969 -11.651 28.534 1.00 37.88 122 PRO A N 1
ATOM 1008 C CA . PRO A 1 122 ? 35.985 -12.390 27.801 1.00 37.88 122 PRO A CA 1
ATOM 1009 C C . PRO A 1 122 ? 37.213 -11.498 27.582 1.00 37.88 122 PRO A C 1
ATOM 1011 O O . PRO A 1 122 ? 37.119 -10.403 27.029 1.00 37.88 122 PRO A O 1
ATOM 1014 N N . LYS A 1 123 ? 38.379 -11.975 28.020 1.00 40.56 123 LYS A N 1
ATOM 1015 C CA . LYS A 1 123 ? 39.678 -11.310 27.855 1.00 40.56 123 LYS A CA 1
ATOM 1016 C C . LYS A 1 123 ? 40.013 -11.193 26.360 1.00 40.56 123 LYS A C 1
ATOM 1018 O O . LYS A 1 123 ? 40.435 -12.169 25.744 1.00 40.56 123 LYS A O 1
ATOM 1023 N N . ILE A 1 124 ? 39.844 -10.008 25.778 1.00 40.28 124 ILE A N 1
ATOM 1024 C CA . ILE A 1 124 ? 40.367 -9.691 24.444 1.00 40.28 124 ILE A CA 1
ATOM 1025 C C . ILE A 1 124 ? 41.821 -9.232 24.604 1.00 40.28 124 ILE A C 1
ATOM 1027 O O . ILE A 1 124 ? 42.091 -8.216 25.240 1.00 40.28 124 ILE A O 1
ATOM 1031 N N . TYR A 1 125 ? 42.765 -9.988 24.039 1.00 37.47 125 TYR A N 1
ATOM 1032 C CA . TYR A 1 125 ? 44.140 -9.526 23.840 1.00 37.47 1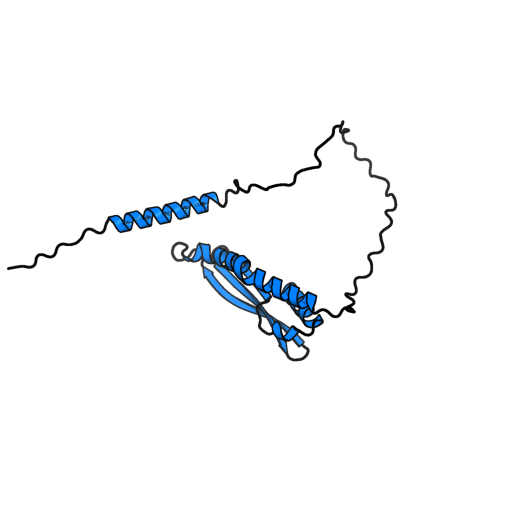25 TYR A CA 1
ATOM 1033 C C . TYR A 1 125 ? 44.170 -8.589 22.626 1.00 37.47 125 TYR A C 1
ATOM 1035 O O . TYR A 1 125 ? 44.040 -9.034 21.489 1.00 37.47 125 TYR A O 1
ATOM 1043 N N . GLY A 1 126 ? 44.347 -7.293 22.875 1.00 39.50 126 GLY A N 1
ATOM 1044 C CA . GLY A 1 126 ? 44.589 -6.266 21.863 1.00 39.50 126 GLY A CA 1
ATOM 1045 C C . GLY A 1 126 ? 45.203 -5.016 22.511 1.00 39.50 126 GLY A C 1
ATOM 1046 O O . GLY A 1 126 ? 44.974 -4.799 23.703 1.00 39.50 126 GLY A O 1
ATOM 1047 N N . PRO 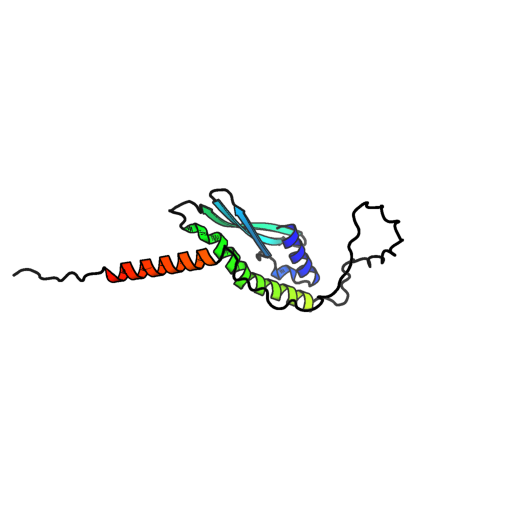A 1 127 ? 46.031 -4.228 21.797 1.00 40.38 127 PRO A N 1
ATOM 1048 C CA . PRO A 1 127 ? 46.817 -3.160 22.410 1.00 40.38 127 PRO A CA 1
ATOM 1049 C C . PRO A 1 127 ? 45.930 -2.018 22.926 1.00 40.38 127 PRO A C 1
ATOM 1051 O O . PRO A 1 127 ? 44.990 -1.600 22.256 1.00 40.38 127 PRO A O 1
ATOM 1054 N N . SER A 1 128 ? 46.262 -1.527 24.122 1.00 33.50 128 SER A N 1
ATOM 1055 C CA . SER A 1 128 ? 45.602 -0.440 24.858 1.00 33.50 128 SER A CA 1
ATOM 1056 C C . SER A 1 128 ? 45.426 0.850 24.036 1.00 33.50 128 SER A C 1
ATOM 1058 O O . SER A 1 128 ? 46.395 1.288 23.416 1.00 33.50 128 SER A O 1
ATOM 1060 N N . PRO A 1 129 ? 44.264 1.530 24.107 1.00 37.81 129 PRO A N 1
ATOM 1061 C CA . PRO A 1 129 ? 44.110 2.888 23.606 1.00 37.81 129 PRO A CA 1
ATOM 1062 C C . PRO A 1 129 ? 44.501 3.896 24.694 1.00 37.81 129 PRO A C 1
ATOM 1064 O O . PRO A 1 129 ? 43.877 3.971 25.751 1.00 37.81 129 PRO A O 1
ATOM 1067 N N . THR A 1 130 ? 45.550 4.671 24.443 1.00 34.84 130 THR A N 1
ATOM 1068 C CA . THR A 1 130 ? 45.835 5.901 25.186 1.00 34.84 130 THR A CA 1
ATOM 1069 C C . THR A 1 130 ? 44.878 7.009 24.724 1.00 34.84 130 THR A C 1
ATOM 1071 O O . THR A 1 130 ? 44.655 7.186 23.530 1.00 34.84 130 THR A O 1
ATOM 1074 N N . GLU A 1 131 ? 44.306 7.688 25.719 1.00 33.59 131 GLU A N 1
ATOM 1075 C CA . GLU A 1 131 ? 43.540 8.950 25.786 1.00 33.59 131 GLU A CA 1
ATOM 1076 C C . GLU A 1 131 ? 43.618 9.863 24.535 1.00 33.59 131 GLU A C 1
ATOM 1078 O O . GLU A 1 131 ? 44.679 10.043 23.946 1.00 33.59 131 GLU A O 1
ATOM 1083 N N . THR A 1 132 ? 42.578 10.601 24.116 1.00 31.45 132 THR A N 1
ATOM 1084 C CA . THR A 1 132 ? 42.132 11.840 24.793 1.00 31.45 132 THR A CA 1
ATOM 1085 C C . THR A 1 132 ? 40.906 12.444 24.062 1.00 31.45 132 THR A C 1
ATOM 1087 O O . THR A 1 132 ? 40.971 12.730 22.873 1.00 31.45 132 THR A O 1
ATOM 1090 N N . THR A 1 133 ? 39.812 12.630 24.808 1.00 31.17 133 THR A N 1
ATOM 1091 C CA . THR A 1 133 ? 38.946 13.829 24.920 1.00 31.17 133 THR A CA 1
ATOM 1092 C C . THR A 1 133 ? 38.306 14.519 23.698 1.00 31.17 133 THR A C 1
ATOM 1094 O O . THR A 1 133 ? 38.969 15.005 22.793 1.00 31.17 133 THR A O 1
ATOM 1097 N N . SER A 1 134 ? 36.998 14.776 23.881 1.00 33.88 134 SER A N 1
ATOM 1098 C CA . SER A 1 134 ? 36.181 15.873 23.326 1.00 33.88 134 SER A CA 1
ATOM 1099 C C . SER A 1 134 ? 35.715 15.744 21.876 1.00 33.88 134 SER A C 1
ATOM 1101 O O . SER A 1 134 ? 36.445 16.117 20.971 1.00 33.88 134 SER A O 1
ATOM 1103 N N . LEU A 1 135 ? 34.436 1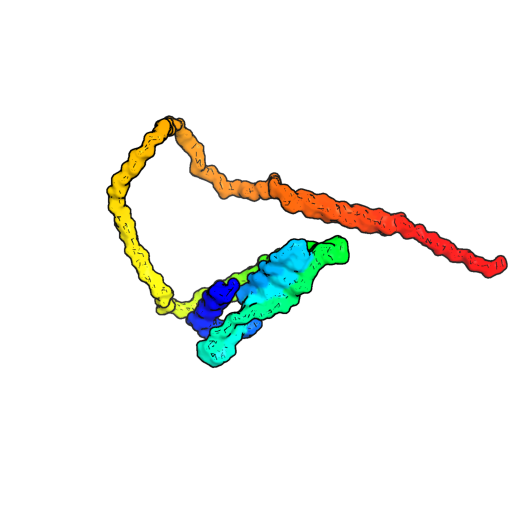5.395 21.678 1.00 30.61 135 LEU A N 1
ATOM 1104 C CA . LEU A 1 135 ? 33.489 16.245 20.932 1.00 30.61 135 LEU A CA 1
ATOM 1105 C C . LEU A 1 135 ? 32.061 15.676 21.026 1.00 30.61 135 LEU A C 1
ATOM 1107 O O . LEU A 1 135 ? 31.565 14.979 20.148 1.00 30.61 135 LEU A O 1
ATOM 1111 N N . SER A 1 136 ? 31.384 15.991 22.127 1.00 41.12 136 SER A N 1
ATOM 1112 C CA . SER A 1 136 ? 29.927 15.923 22.239 1.00 41.12 136 SER A CA 1
ATOM 1113 C C . SER A 1 136 ? 29.346 17.331 22.088 1.00 41.12 136 SER A C 1
ATOM 1115 O O . SER A 1 136 ? 29.069 17.997 23.082 1.00 41.12 136 SER A O 1
ATOM 1117 N N . ARG A 1 137 ? 29.173 17.795 20.843 1.00 40.03 137 ARG A N 1
ATOM 1118 C CA . ARG A 1 137 ? 28.118 18.740 20.419 1.00 40.03 137 ARG A CA 1
ATOM 1119 C C . ARG A 1 137 ? 28.199 18.984 18.909 1.00 40.03 137 ARG A C 1
ATOM 1121 O O . ARG A 1 137 ? 29.296 19.061 18.386 1.00 40.03 137 ARG A O 1
ATOM 1128 N N . GLU A 1 138 ? 27.032 19.163 18.287 1.00 30.48 138 GLU A N 1
ATOM 1129 C CA . GLU A 1 138 ? 26.758 19.468 16.866 1.00 30.48 138 GLU A CA 1
ATOM 1130 C C . GLU A 1 138 ? 26.467 18.274 15.946 1.00 30.48 138 GLU A C 1
ATOM 1132 O O . GLU A 1 138 ? 27.292 17.819 15.165 1.00 30.48 138 GLU A O 1
ATOM 1137 N N . ILE A 1 139 ? 25.200 17.847 15.958 1.00 34.25 139 ILE A N 1
ATOM 1138 C CA . ILE A 1 139 ? 24.531 17.348 14.751 1.00 34.25 139 ILE A CA 1
ATOM 1139 C C . ILE A 1 139 ? 23.638 18.495 14.275 1.00 34.25 139 ILE A C 1
ATOM 1141 O O . ILE A 1 139 ? 22.479 18.616 14.665 1.00 34.25 139 ILE A O 1
ATOM 1145 N N . GLY A 1 140 ? 24.235 19.391 13.494 1.00 33.53 140 GLY A N 1
ATOM 1146 C CA . GLY A 1 140 ? 23.551 20.381 12.677 1.00 33.53 140 GLY A CA 1
ATOM 1147 C C . GLY A 1 140 ? 23.971 20.173 11.224 1.00 33.53 140 GLY A C 1
ATOM 1148 O O . GLY A 1 140 ? 25.156 20.213 10.924 1.00 33.53 140 GLY A O 1
ATOM 1149 N N . GLY A 1 141 ? 22.994 19.939 10.344 1.00 34.00 141 GLY A N 1
ATOM 1150 C CA . GLY A 1 141 ? 23.133 20.069 8.890 1.00 34.00 141 GLY A CA 1
ATOM 1151 C C . GLY A 1 141 ? 23.927 18.971 8.177 1.00 34.00 141 GLY A C 1
ATOM 1152 O O . GLY A 1 141 ? 25.113 19.127 7.907 1.00 34.00 141 GLY A O 1
ATOM 1153 N N . VAL A 1 142 ? 23.250 17.904 7.741 1.00 35.81 142 VAL A N 1
ATOM 1154 C CA . VAL A 1 142 ? 23.781 17.066 6.655 1.00 35.81 142 VAL A CA 1
ATOM 1155 C C . VAL A 1 142 ? 23.623 17.828 5.335 1.00 35.81 142 VAL A C 1
ATOM 1157 O O . VAL A 1 142 ? 22.524 17.990 4.812 1.00 35.81 142 VAL A O 1
ATOM 1160 N N . ASN A 1 143 ? 24.729 18.356 4.815 1.00 39.97 143 ASN A N 1
ATOM 1161 C CA . ASN A 1 143 ? 24.803 18.880 3.457 1.00 39.97 143 ASN A CA 1
ATOM 1162 C C . ASN A 1 143 ? 24.875 17.682 2.488 1.00 39.97 143 ASN A C 1
ATOM 1164 O O . ASN A 1 143 ? 25.860 16.948 2.487 1.00 39.97 143 ASN A O 1
ATOM 1168 N N . LEU A 1 144 ? 23.820 17.459 1.696 1.00 48.75 144 LEU A N 1
ATOM 1169 C CA . LEU A 1 144 ? 23.728 16.367 0.711 1.00 48.75 144 LEU A CA 1
ATOM 1170 C C . LEU A 1 144 ? 24.416 16.683 -0.630 1.00 48.75 144 LEU A C 1
ATOM 1172 O O . LEU A 1 144 ? 24.225 15.964 -1.615 1.00 48.75 144 LEU A O 1
ATOM 1176 N N . GLN A 1 145 ? 25.238 17.729 -0.696 1.00 44.66 145 GLN A N 1
ATOM 1177 C CA . GLN A 1 145 ? 25.958 18.103 -1.908 1.00 44.66 145 GLN A CA 1
ATOM 1178 C C . GLN A 1 145 ? 27.175 17.194 -2.110 1.00 44.66 145 GLN A C 1
ATOM 1180 O O . GLN A 1 145 ? 28.310 17.507 -1.766 1.00 44.66 145 GLN A O 1
ATOM 1185 N N . GLY A 1 146 ? 26.885 16.004 -2.624 1.00 38.69 146 GLY A N 1
ATOM 1186 C CA . GLY A 1 146 ? 27.857 14.948 -2.897 1.00 38.69 146 GLY A CA 1
ATOM 1187 C C . GLY A 1 146 ? 27.230 13.603 -3.264 1.00 38.69 146 GLY A C 1
ATOM 1188 O O . GLY A 1 146 ? 27.959 12.658 -3.560 1.00 38.69 146 GLY A O 1
ATOM 1189 N N . SER A 1 147 ? 25.896 13.482 -3.272 1.00 41.72 147 SER A N 1
ATOM 1190 C CA . SER A 1 147 ? 25.255 12.296 -3.836 1.00 41.72 147 SER A CA 1
ATOM 1191 C C . SER A 1 147 ? 25.434 12.293 -5.353 1.00 41.72 147 SER A C 1
ATOM 1193 O O . SER A 1 147 ? 24.817 13.076 -6.072 1.00 41.72 147 SER A O 1
ATOM 1195 N N . SER A 1 148 ? 26.254 11.363 -5.841 1.00 44.69 148 SER A N 1
ATOM 1196 C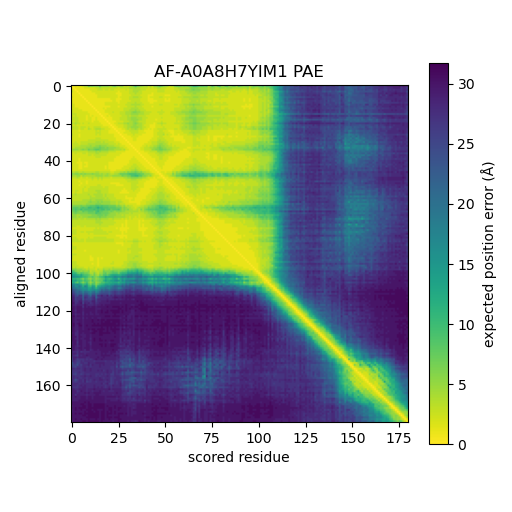 CA . SER A 1 148 ? 26.498 11.073 -7.263 1.00 44.69 148 SER A CA 1
ATOM 1197 C C . SER A 1 148 ? 25.221 10.821 -8.091 1.00 44.69 148 SER A C 1
ATOM 1199 O O . SER A 1 148 ? 25.302 10.669 -9.307 1.00 44.69 148 SER A O 1
ATOM 1201 N N . PHE A 1 149 ? 24.051 10.736 -7.453 1.00 42.66 149 PHE A N 1
ATOM 1202 C CA . PHE A 1 149 ? 22.766 10.468 -8.089 1.00 42.66 149 PHE A CA 1
ATOM 1203 C C . PHE A 1 149 ? 22.021 11.736 -8.544 1.00 42.66 149 PHE A C 1
ATOM 1205 O O . PHE A 1 149 ? 21.208 11.656 -9.459 1.00 42.66 149 PHE A O 1
ATOM 1212 N N . THR A 1 150 ? 22.283 12.908 -7.948 1.00 45.62 150 THR A N 1
ATOM 1213 C CA . THR A 1 150 ? 21.554 14.147 -8.292 1.00 45.62 150 THR A CA 1
ATOM 1214 C C . THR A 1 150 ? 22.235 14.962 -9.388 1.00 45.62 150 THR A C 1
ATOM 1216 O O . THR A 1 150 ? 21.543 15.617 -10.161 1.00 45.62 150 THR A O 1
ATOM 1219 N N . SER A 1 151 ? 23.563 14.878 -9.522 1.00 48.94 151 SER A N 1
ATOM 1220 C CA . SER A 1 151 ? 24.308 15.620 -10.553 1.00 48.94 151 SER A CA 1
ATOM 1221 C C . SER A 1 151 ? 23.951 15.175 -11.975 1.00 48.94 151 SER A C 1
ATOM 1223 O O . SER A 1 151 ? 23.812 16.003 -12.868 1.00 48.94 151 SER A O 1
ATOM 1225 N N . LEU A 1 152 ? 23.717 13.874 -12.173 1.00 45.78 152 LEU A N 1
ATOM 1226 C CA . LEU A 1 152 ? 23.347 13.309 -13.477 1.00 45.78 152 LEU A CA 1
ATOM 1227 C C . LEU A 1 152 ? 21.937 13.768 -13.910 1.00 45.78 152 LEU A C 1
ATOM 1229 O O . LEU A 1 152 ? 21.681 13.976 -15.093 1.00 45.78 152 LEU A O 1
ATOM 1233 N N . LEU A 1 153 ? 21.037 14.006 -12.947 1.00 54.28 153 LEU A N 1
ATOM 1234 C CA . LEU A 1 153 ? 19.676 14.496 -13.204 1.00 54.28 153 LEU A CA 1
ATOM 1235 C C . LEU A 1 153 ? 19.645 15.976 -13.612 1.00 54.28 153 LEU A C 1
ATOM 1237 O O . LEU A 1 153 ? 18.833 16.357 -14.462 1.00 54.28 153 LEU A O 1
ATOM 1241 N N . GLU A 1 154 ? 20.518 16.805 -13.031 1.00 49.97 154 GLU A N 1
ATOM 1242 C CA . GLU A 1 154 ? 20.670 18.207 -13.437 1.00 49.97 154 GLU A CA 1
ATOM 1243 C C . GLU A 1 154 ? 21.292 18.318 -14.833 1.00 49.97 154 GLU A C 1
ATOM 1245 O O . GLU A 1 154 ? 20.801 19.100 -15.649 1.00 49.97 154 GLU A O 1
ATOM 1250 N N . GLU A 1 155 ? 22.290 17.488 -15.149 1.00 54.31 155 GLU A N 1
ATOM 1251 C CA . GLU A 1 155 ? 22.905 17.456 -16.481 1.00 54.31 155 GLU A CA 1
ATOM 1252 C C . GLU A 1 155 ? 21.929 16.962 -17.567 1.00 54.31 155 GLU A C 1
ATOM 1254 O O . GLU A 1 155 ? 21.787 17.619 -18.602 1.00 54.31 155 GLU A O 1
ATOM 1259 N N . GLU A 1 156 ? 21.177 15.875 -17.339 1.00 55.47 156 GLU A N 1
ATOM 1260 C CA . GLU A 1 156 ? 20.211 15.364 -18.331 1.00 55.47 156 GLU A CA 1
ATOM 1261 C C . GLU A 1 156 ? 19.034 16.331 -18.559 1.00 55.47 156 GLU A C 1
ATOM 1263 O O . GLU A 1 156 ? 18.581 16.513 -19.696 1.00 55.47 156 GLU A O 1
ATOM 1268 N N . SER A 1 157 ? 18.567 17.012 -17.507 1.00 56.25 157 SER A N 1
ATOM 1269 C CA . SER A 1 157 ? 17.486 18.004 -17.612 1.00 56.25 157 SER A CA 1
ATOM 1270 C C . SER A 1 157 ? 17.919 19.258 -18.379 1.00 56.25 157 SER A C 1
ATOM 1272 O O . SER A 1 157 ? 17.150 19.797 -19.181 1.00 56.25 157 SER A O 1
ATOM 1274 N N . GLN A 1 158 ? 19.162 19.714 -18.186 1.00 56.75 158 GLN A N 1
ATOM 1275 C CA . GLN A 1 158 ? 19.722 20.851 -18.922 1.00 56.75 158 GLN A CA 1
ATOM 1276 C C . GLN A 1 158 ? 19.973 20.510 -20.399 1.00 56.75 158 GLN A C 1
ATOM 1278 O O . GLN A 1 158 ? 19.687 21.335 -21.273 1.00 56.75 158 GLN A O 1
ATOM 1283 N N . GLN A 1 159 ? 20.401 19.279 -20.698 1.00 57.19 159 GLN A N 1
ATOM 1284 C CA . GLN A 1 159 ? 20.598 18.794 -22.068 1.00 57.19 159 GLN A CA 1
ATOM 1285 C C . GLN A 1 159 ? 19.271 18.705 -22.843 1.00 57.19 159 GLN A C 1
ATOM 1287 O O . GLN A 1 159 ? 19.185 19.128 -24.001 1.00 57.19 159 GLN A O 1
ATOM 1292 N N . ALA A 1 160 ? 18.207 18.211 -22.200 1.00 56.03 160 ALA A N 1
ATOM 1293 C CA . ALA A 1 160 ? 16.872 18.141 -22.794 1.00 56.03 160 ALA A CA 1
ATOM 1294 C C . ALA A 1 160 ? 16.297 19.541 -23.087 1.00 56.03 160 ALA A C 1
ATOM 1296 O O . ALA A 1 160 ? 15.723 19.774 -24.155 1.00 56.03 160 ALA A O 1
ATOM 1297 N N . ALA A 1 161 ? 16.513 20.500 -22.180 1.00 59.53 161 ALA A N 1
ATOM 1298 C CA . ALA A 1 161 ? 16.094 21.889 -22.365 1.00 59.53 161 ALA A CA 1
ATOM 1299 C C . ALA A 1 161 ? 16.881 22.608 -23.479 1.00 59.53 161 ALA A C 1
ATOM 1301 O O . ALA A 1 161 ? 16.299 23.384 -24.242 1.00 59.53 161 ALA A O 1
ATOM 1302 N N . ALA A 1 162 ? 18.185 22.339 -23.611 1.00 59.59 162 ALA A N 1
ATOM 1303 C CA . ALA A 1 162 ? 19.024 22.890 -24.677 1.00 59.59 162 ALA A CA 1
ATOM 1304 C C . ALA A 1 162 ? 18.619 22.356 -26.061 1.00 59.59 162 ALA A C 1
ATOM 1306 O O . ALA A 1 162 ? 18.446 23.135 -27.002 1.00 59.59 162 ALA A O 1
ATOM 1307 N N . ASN A 1 163 ? 18.359 21.051 -26.172 1.00 51.47 163 ASN A N 1
ATOM 1308 C CA . ASN A 1 163 ? 17.909 20.440 -27.423 1.00 51.47 163 ASN A CA 1
ATOM 1309 C C . ASN A 1 163 ? 16.537 20.971 -27.868 1.00 51.47 163 ASN A C 1
ATOM 1311 O O . ASN A 1 163 ? 16.331 21.225 -29.053 1.00 51.47 163 ASN A O 1
ATOM 1315 N N . SER A 1 164 ? 15.624 21.236 -26.928 1.00 55.28 164 SER A N 1
ATOM 1316 C CA . SER A 1 164 ? 14.308 21.802 -27.251 1.00 55.28 164 SER A CA 1
ATOM 1317 C C . SER A 1 164 ? 14.368 23.258 -27.744 1.00 55.28 164 SER A C 1
ATOM 1319 O O . SER A 1 164 ? 13.498 23.671 -28.510 1.00 55.28 164 SER A O 1
ATOM 1321 N N . ARG A 1 165 ? 15.385 24.041 -27.346 1.00 52.72 165 ARG A N 1
ATOM 1322 C CA . ARG A 1 165 ? 15.600 25.419 -27.843 1.00 52.72 165 ARG A CA 1
ATOM 1323 C C . ARG A 1 165 ? 16.230 25.459 -29.235 1.00 52.72 165 ARG A C 1
ATOM 1325 O O . ARG A 1 165 ? 15.912 26.354 -30.018 1.00 52.72 165 ARG A O 1
ATOM 1332 N N . ASN A 1 166 ? 17.068 24.478 -29.563 1.00 51.38 166 ASN A N 1
ATOM 1333 C CA . ASN A 1 166 ? 17.701 24.391 -30.881 1.00 51.38 166 ASN A CA 1
ATOM 1334 C C . ASN A 1 166 ? 16.683 24.013 -31.968 1.00 51.38 166 ASN A C 1
ATOM 1336 O O . ASN A 1 166 ? 16.680 24.618 -33.035 1.00 51.38 166 ASN A O 1
ATOM 1340 N N . VAL A 1 167 ? 15.735 23.118 -31.660 1.00 52.31 167 VAL A N 1
ATOM 1341 C CA . VAL A 1 167 ? 14.651 22.728 -32.586 1.00 52.31 167 VAL A CA 1
ATOM 1342 C C . VAL A 1 167 ? 13.693 23.892 -32.887 1.00 52.31 167 VAL A C 1
ATOM 1344 O O . VAL A 1 167 ? 13.184 24.001 -33.999 1.00 52.31 167 VAL A O 1
ATOM 1347 N N . ALA A 1 168 ? 13.471 24.803 -31.934 1.00 50.59 168 ALA A N 1
ATOM 1348 C CA . ALA A 1 168 ? 12.614 25.974 -32.141 1.00 50.59 168 ALA A CA 1
ATOM 1349 C C . ALA A 1 168 ? 13.264 27.071 -33.011 1.00 50.59 168 ALA A C 1
ATOM 1351 O O . ALA A 1 168 ? 12.550 27.908 -33.561 1.00 50.59 168 ALA A O 1
ATOM 1352 N N . SER A 1 169 ? 14.594 27.066 -33.160 1.00 52.72 169 SER A N 1
ATOM 1353 C CA . SER A 1 169 ? 15.337 28.090 -33.914 1.00 52.72 169 SER A CA 1
ATOM 1354 C C . SER A 1 169 ? 15.522 27.754 -35.403 1.00 52.72 169 SER A C 1
ATOM 1356 O O . SER A 1 169 ? 15.951 28.615 -36.165 1.00 52.72 169 SER A O 1
ATOM 1358 N N . GLU A 1 170 ? 15.181 26.535 -35.840 1.00 48.53 170 GLU A N 1
ATOM 1359 C CA . GLU A 1 170 ? 15.407 26.058 -37.218 1.00 48.53 170 GLU A CA 1
ATOM 1360 C C . GLU A 1 170 ? 14.163 26.125 -38.132 1.00 48.53 170 GLU A C 1
ATOM 1362 O O . GLU A 1 170 ? 14.194 25.706 -39.291 1.00 48.53 170 GLU A O 1
ATOM 1367 N N . ALA A 1 171 ? 13.054 26.698 -37.656 1.00 47.25 171 ALA A N 1
ATOM 1368 C CA . ALA A 1 171 ? 11.849 26.897 -38.460 1.00 47.25 171 ALA A CA 1
ATOM 1369 C C . ALA A 1 171 ? 11.946 28.171 -39.330 1.00 47.25 171 ALA A C 1
ATOM 1371 O O . ALA A 1 171 ? 11.479 29.245 -38.954 1.00 47.25 171 ALA A O 1
ATOM 1372 N N . ILE A 1 172 ? 12.541 28.048 -40.520 1.00 54.12 172 ILE A N 1
ATOM 1373 C CA . ILE A 1 172 ? 12.520 29.079 -41.576 1.00 54.12 172 ILE A CA 1
ATOM 1374 C C . ILE A 1 172 ? 11.096 29.190 -42.165 1.00 54.12 172 ILE A C 1
ATOM 1376 O O . ILE A 1 172 ? 10.507 28.159 -42.511 1.00 54.12 172 ILE A O 1
ATOM 1380 N N . PRO A 1 173 ? 10.524 30.396 -42.358 1.00 46.19 173 PRO A N 1
ATOM 1381 C CA . PRO A 1 173 ? 9.221 30.533 -42.997 1.00 46.19 173 PRO A CA 1
ATOM 1382 C C . PRO A 1 173 ? 9.340 30.306 -44.513 1.00 46.19 173 PRO A C 1
ATOM 1384 O O . PRO A 1 173 ? 10.100 30.985 -45.200 1.00 46.19 173 PRO A O 1
ATOM 1387 N N . ARG A 1 174 ? 8.572 29.346 -45.053 1.00 45.78 174 ARG A N 1
ATOM 1388 C CA . ARG A 1 174 ? 8.359 29.209 -46.505 1.00 45.78 174 ARG A CA 1
ATOM 1389 C C . ARG A 1 174 ? 7.537 30.391 -46.999 1.00 45.78 174 ARG A C 1
ATOM 1391 O O . ARG A 1 174 ? 6.340 30.460 -46.721 1.00 45.78 174 ARG A O 1
ATOM 1398 N N . ASP A 1 175 ? 8.170 31.263 -47.768 1.00 44.59 175 ASP A N 1
ATOM 1399 C CA . ASP A 1 175 ? 7.475 32.271 -48.553 1.00 44.59 175 ASP A CA 1
ATOM 1400 C C . ASP A 1 175 ? 6.688 31.600 -49.692 1.00 44.59 175 ASP A C 1
ATOM 1402 O O . ASP A 1 175 ? 7.176 30.686 -50.366 1.00 44.59 175 ASP A O 1
ATOM 1406 N N . LYS A 1 176 ? 5.431 32.014 -49.858 1.00 54.53 176 LYS A N 1
ATOM 1407 C CA . LYS A 1 176 ? 4.534 31.560 -50.921 1.00 54.53 176 LYS A CA 1
ATOM 1408 C C . LYS A 1 176 ? 4.453 32.662 -51.970 1.00 54.53 176 LYS A C 1
ATOM 1410 O O . LYS A 1 176 ? 3.699 33.612 -51.793 1.00 54.53 176 LYS A O 1
ATOM 1415 N N . SER A 1 177 ? 5.112 32.472 -53.107 1.00 47.88 177 SER A N 1
ATOM 1416 C CA . SER A 1 177 ? 4.774 33.177 -54.345 1.00 47.88 177 SER A CA 1
ATOM 1417 C C . SER A 1 177 ? 4.171 32.187 -55.346 1.00 47.88 177 SER A C 1
ATOM 1419 O O . SER A 1 177 ? 4.792 31.208 -55.756 1.00 47.88 177 SER A O 1
ATOM 1421 N N . GLY A 1 178 ? 2.886 32.396 -55.647 1.00 45.06 178 GLY A N 1
ATOM 1422 C CA . GLY A 1 178 ? 2.139 31.694 -56.693 1.00 45.06 178 GLY A CA 1
ATOM 1423 C C . GLY A 1 178 ? 2.334 32.341 -58.073 1.00 45.06 178 GLY A C 1
ATOM 1424 O O . GLY A 1 178 ? 2.906 33.428 -58.153 1.00 45.06 178 GLY A O 1
ATOM 1425 N N . PRO A 1 179 ? 1.870 31.690 -59.155 1.00 59.75 179 PRO A N 1
ATOM 1426 C CA . PRO A 1 179 ? 2.187 32.093 -60.519 1.00 59.75 179 PRO A CA 1
ATOM 1427 C C . PRO A 1 179 ? 1.187 33.120 -61.072 1.00 59.75 179 PRO A C 1
ATOM 1429 O O . PRO A 1 179 ? -0.020 32.992 -60.850 1.00 59.75 179 PRO A O 1
ATOM 1432 N N . GLN A 1 180 ? 1.695 34.070 -61.859 1.00 45.09 180 GLN A N 1
ATOM 1433 C CA . GLN A 1 180 ? 1.017 34.663 -63.018 1.00 45.09 180 GLN A CA 1
ATOM 1434 C C . GLN A 1 180 ? 2.027 34.839 -64.147 1.00 45.09 180 GLN A C 1
ATOM 1436 O O . GLN A 1 180 ? 3.177 35.220 -63.835 1.00 45.09 180 GLN A O 1
#

Nearest PDB structures (foldseek):
  4ydz-assembly1_A  TM=6.199E-01  e=1.841E-01  Caenorhabditis elegans
  4wpy-assembly1_A-2  TM=3.493E-01  e=5.026E-01  Mycobacterium tuberculosis H37Rv
  3bcy-assembly1_A  TM=5.095E-01  e=1.461E+00  Saccharomyces cerevisiae
  6gtr-assembly1_A  TM=3.654E-01  e=1.999E+00  Escherichia coli
  7ny8-assembly2_D  TM=3.457E-01  e=3.517E+00  synthetic construct

Mean predicted aligned error: 17.25 Å

Foldseek 3Di:
DVVVQVVVLVLCVLLVNNVVQAVNFPDKDWDDDPFKIWIWTKGWHDDPPDIDIDIDTPDMGTCPPPVRPCVCVVVVVVVCCVVPVVVVSVVVSVVSVVSHDPPDDPVPDPPPPPPPDDDDDDDDDDDDDDDDDDDPDDPDDDDPVPPPVVVVVVVVVVVVVVVVVVVVVPDDDDDDDDDD

Solvent-accessible surface area (backbone atoms only — not comparable to full-atom values): 11599 Å² total; per-residue (Å²): 108,66,69,60,46,47,52,55,45,54,55,33,42,75,51,72,46,42,74,77,42,52,72,33,73,69,47,75,51,76,50,72,63,100,46,39,42,39,34,29,38,29,28,39,46,69,60,83,95,47,73,47,77,49,73,44,81,74,46,74,50,51,33,64,45,81,89,33,73,48,56,56,50,66,58,52,50,53,50,49,41,59,74,55,49,46,56,56,52,49,53,52,53,52,53,47,59,75,61,46,66,93,80,72,78,86,77,74,68,79,76,73,79,74,75,79,69,87,73,80,78,80,86,75,91,70,86,82,84,80,84,81,86,88,85,93,80,84,96,72,81,89,78,73,87,76,54,82,72,57,61,58,54,54,52,52,54,51,52,53,54,51,54,57,54,54,64,68,71,68,74,75,83,82,82,86,83,82,91,131